Protein AF-A0A150GGG0-F1 (afdb_monomer_lite)

Organism: Gonium pectorale (NCBI:txid33097)

Secondary structure (DSSP, 8-state):
-GGGT--TT-S---THHHHHHHHTTT-HHHHHHHIIIIITHHHHHHHHHHHHHHHHTT-HHHHHHHHHHHHHHHHHHHHHHHHHHHHHHHHT--HHHHHHHHHHHH-GGGG-S---HHHHHHTT--HHHH-GGGS-HHHHHHHSTT-----PPPPTTHHHHGGG-S---SPPPP--SS---PPPHHHHHHHHHHHHHHHHHHHHHHHHHHTTS--

pLDDT: mean 74.18, std 24.25, range [29.53, 98.06]

Structure (mmCIF, N/CA/C/O backbone):
data_AF-A0A150GGG0-F1
#
_entry.id   AF-A0A150GGG0-F1
#
loop_
_atom_site.group_PDB
_atom_site.id
_atom_site.type_symbol
_atom_site.label_atom_id
_atom_site.label_alt_id
_atom_site.label_comp_id
_atom_site.label_asym_id
_atom_site.label_entity_id
_atom_site.label_seq_id
_atom_site.pdbx_PDB_ins_code
_atom_site.Cartn_x
_atom_site.Cartn_y
_atom_site.Cartn_z
_atom_site.occupancy
_atom_site.B_iso_or_equiv
_atom_site.auth_seq_id
_atom_site.auth_comp_id
_atom_site.auth_asym_id
_atom_site.auth_atom_id
_atom_site.pdbx_PDB_model_num
ATOM 1 N N . MET A 1 1 ? 20.018 -7.711 -15.365 1.00 64.88 1 MET A N 1
ATOM 2 C CA . MET A 1 1 ? 21.154 -7.126 -14.623 1.00 64.88 1 MET A CA 1
ATOM 3 C C . MET A 1 1 ? 22.484 -7.585 -15.207 1.00 64.88 1 MET A C 1
ATOM 5 O O . MET A 1 1 ? 23.242 -6.717 -15.604 1.00 64.88 1 MET A O 1
ATOM 9 N N . SER A 1 2 ? 22.716 -8.892 -15.406 1.00 68.38 2 SER A N 1
ATOM 10 C CA . SER A 1 2 ? 23.958 -9.394 -16.038 1.00 68.38 2 SER A CA 1
ATOM 11 C C . SER A 1 2 ? 24.267 -8.765 -17.413 1.00 68.38 2 SER A C 1
ATOM 13 O O . SER A 1 2 ? 25.406 -8.405 -17.683 1.00 68.38 2 SER A O 1
ATOM 15 N N . GLU A 1 3 ? 23.246 -8.505 -18.239 1.00 75.00 3 GLU A N 1
ATOM 16 C CA . GLU A 1 3 ? 23.382 -7.794 -19.530 1.00 75.00 3 GLU A CA 1
ATOM 17 C C . GLU A 1 3 ? 23.870 -6.335 -19.400 1.00 75.00 3 GLU A C 1
ATOM 19 O O . GLU A 1 3 ? 24.373 -5.767 -20.363 1.00 75.00 3 GLU A O 1
ATOM 24 N N . LEU A 1 4 ? 23.738 -5.738 -18.212 1.00 76.06 4 LEU A N 1
ATOM 25 C CA . LEU A 1 4 ? 24.208 -4.393 -17.866 1.00 76.06 4 LEU A CA 1
ATOM 26 C C . LEU A 1 4 ? 25.533 -4.425 -17.080 1.00 76.06 4 LEU A C 1
ATOM 28 O O . LEU A 1 4 ? 25.978 -3.386 -16.601 1.00 76.06 4 LEU A O 1
ATOM 32 N N . GLY A 1 5 ? 26.154 -5.601 -16.921 1.00 84.19 5 GLY A N 1
ATOM 33 C CA . GLY A 1 5 ? 27.391 -5.770 -16.154 1.00 84.19 5 GLY A CA 1
ATOM 34 C C . GLY A 1 5 ? 27.227 -5.621 -14.638 1.00 84.19 5 GLY A C 1
ATOM 35 O O . GLY A 1 5 ? 28.214 -5.346 -13.965 1.00 84.19 5 GLY A O 1
ATOM 36 N N . ALA A 1 6 ? 26.004 -5.778 -14.117 1.00 79.06 6 ALA A N 1
ATOM 37 C CA . ALA A 1 6 ? 25.700 -5.719 -12.687 1.00 79.06 6 ALA A CA 1
ATOM 38 C C . ALA A 1 6 ? 25.093 -7.041 -12.192 1.00 79.06 6 ALA A C 1
ATOM 40 O O . ALA A 1 6 ? 24.257 -7.650 -12.875 1.00 79.06 6 ALA A O 1
ATOM 41 N N . ASP A 1 7 ? 25.466 -7.446 -10.984 1.00 81.06 7 ASP A N 1
ATOM 42 C CA . ASP A 1 7 ? 24.948 -8.617 -10.291 1.00 81.06 7 ASP A CA 1
ATOM 43 C C . ASP A 1 7 ? 23.794 -8.259 -9.342 1.00 81.06 7 ASP A C 1
ATOM 45 O O . ASP A 1 7 ? 23.511 -7.102 -9.011 1.00 81.06 7 ASP A O 1
ATOM 49 N N . TYR A 1 8 ? 23.045 -9.284 -8.934 1.00 74.75 8 TYR A N 1
ATOM 50 C CA . TYR A 1 8 ? 21.968 -9.112 -7.967 1.00 74.75 8 TYR A CA 1
ATOM 51 C C . TYR A 1 8 ? 22.545 -8.698 -6.605 1.00 74.75 8 TYR A C 1
ATOM 53 O O . TYR A 1 8 ? 23.282 -9.464 -5.988 1.00 74.75 8 TYR A O 1
ATOM 61 N N . GLY A 1 9 ? 22.159 -7.513 -6.122 1.00 75.38 9 GLY A N 1
ATOM 62 C CA . GLY A 1 9 ? 22.630 -6.943 -4.853 1.00 75.38 9 GLY A CA 1
ATOM 63 C C . GLY A 1 9 ? 23.661 -5.819 -4.994 1.00 75.38 9 GLY A C 1
ATOM 64 O O . GLY A 1 9 ? 24.005 -5.211 -3.986 1.00 75.38 9 GLY A O 1
ATOM 65 N N . ASP A 1 10 ? 24.100 -5.499 -6.216 1.00 80.69 10 ASP A N 1
ATOM 66 C CA . ASP A 1 10 ? 25.088 -4.434 -6.465 1.00 80.69 10 ASP A CA 1
ATOM 67 C C . ASP A 1 10 ? 24.547 -3.017 -6.232 1.00 80.69 10 ASP A C 1
ATOM 69 O O . ASP A 1 10 ? 25.310 -2.066 -6.066 1.00 80.69 10 ASP A O 1
ATOM 73 N N . MET A 1 11 ? 23.225 -2.862 -6.238 1.00 74.81 11 MET A N 1
ATOM 74 C CA . MET A 1 11 ? 22.559 -1.592 -5.981 1.00 74.81 11 MET A CA 1
ATOM 75 C C . MET A 1 11 ? 21.952 -1.573 -4.583 1.00 74.81 11 MET A C 1
ATOM 77 O O . MET A 1 11 ? 21.342 -2.556 -4.158 1.00 74.81 11 MET A O 1
ATOM 81 N N . ASP A 1 12 ? 22.030 -0.414 -3.926 1.00 70.31 12 ASP A N 1
ATOM 82 C CA . ASP A 1 12 ? 21.307 -0.149 -2.684 1.00 70.31 12 ASP A CA 1
ATOM 83 C C . ASP A 1 12 ? 19.796 -0.315 -2.926 1.00 70.31 12 ASP A C 1
ATOM 85 O O . ASP A 1 12 ? 19.135 0.513 -3.564 1.00 70.31 12 ASP A O 1
ATOM 89 N N . ALA A 1 13 ? 19.241 -1.426 -2.442 1.00 65.19 13 ALA A N 1
ATOM 90 C CA . ALA A 1 13 ? 17.809 -1.667 -2.462 1.00 65.19 13 ALA A CA 1
ATOM 91 C C . ALA A 1 13 ? 17.154 -0.912 -1.304 1.00 65.19 13 ALA A C 1
ATOM 93 O O . ALA A 1 13 ? 17.651 -0.891 -0.180 1.00 65.19 13 ALA A O 1
ATOM 94 N N . HIS A 1 14 ? 16.011 -0.290 -1.575 1.00 68.44 14 HIS A N 1
ATOM 95 C CA . HIS A 1 14 ? 15.251 0.371 -0.526 1.00 68.44 14 HIS A CA 1
ATOM 96 C C . HIS A 1 14 ? 14.509 -0.685 0.302 1.00 68.44 14 HIS A C 1
ATOM 98 O O . HIS A 1 14 ? 13.621 -1.363 -0.212 1.00 68.44 14 HIS A O 1
ATOM 104 N N . ASP A 1 15 ? 14.805 -0.766 1.600 1.00 79.12 15 ASP A N 1
ATOM 105 C CA . ASP A 1 15 ? 14.185 -1.699 2.558 1.00 79.12 15 ASP A CA 1
ATOM 106 C C . ASP A 1 15 ? 12.722 -1.363 2.902 1.00 79.12 15 ASP A C 1
ATOM 108 O O . ASP A 1 15 ? 12.182 -1.830 3.901 1.00 79.12 15 ASP A O 1
ATOM 112 N N . LEU A 1 16 ? 12.039 -0.557 2.086 1.00 82.06 16 LEU A N 1
ATOM 113 C CA . LEU A 1 16 ? 10.705 -0.036 2.390 1.00 82.06 16 LEU A CA 1
ATOM 114 C C . LEU A 1 16 ? 9.682 -1.154 2.626 1.00 82.06 16 LEU A C 1
ATOM 116 O O . LEU A 1 16 ? 8.911 -1.072 3.583 1.00 82.06 16 LEU A O 1
ATOM 120 N N . LEU A 1 17 ? 9.700 -2.214 1.810 1.00 85.94 17 LEU A N 1
ATOM 121 C CA . LEU A 1 17 ? 8.809 -3.367 1.985 1.00 85.94 17 LEU A CA 1
ATOM 122 C C . LEU A 1 17 ? 9.066 -4.066 3.332 1.00 85.94 17 LEU A C 1
ATOM 124 O O . LEU A 1 17 ? 8.137 -4.341 4.094 1.00 85.94 17 LEU A O 1
ATOM 128 N N . TRP A 1 18 ? 10.340 -4.308 3.652 1.00 88.94 18 TRP A N 1
ATOM 129 C CA . TRP A 1 18 ? 10.753 -4.960 4.895 1.00 88.94 18 TRP A CA 1
ATOM 130 C C . TRP A 1 18 ? 10.443 -4.110 6.120 1.00 88.94 18 TRP A C 1
ATOM 132 O O . TRP A 1 18 ? 9.944 -4.636 7.114 1.00 88.94 18 TRP A O 1
ATOM 142 N N . GLN A 1 19 ? 10.664 -2.802 6.024 1.00 89.62 19 GLN A N 1
ATOM 143 C CA . GLN A 1 19 ? 10.333 -1.839 7.061 1.00 89.62 19 GLN A CA 1
ATOM 144 C C . GLN A 1 19 ? 8.823 -1.827 7.321 1.00 89.62 19 GLN A C 1
ATOM 146 O O . GLN A 1 19 ? 8.397 -2.003 8.458 1.00 89.62 19 GLN A O 1
ATOM 151 N N . GLY A 1 20 ? 8.006 -1.765 6.263 1.00 91.81 20 GLY A N 1
ATOM 152 C CA . GLY A 1 20 ? 6.548 -1.860 6.374 1.00 91.81 20 GLY A CA 1
ATOM 153 C C . GLY A 1 20 ? 6.087 -3.166 7.022 1.00 91.81 20 GLY A C 1
ATOM 154 O O . GLY A 1 20 ? 5.197 -3.161 7.874 1.00 91.81 20 GLY A O 1
ATOM 155 N N . CYS A 1 21 ? 6.729 -4.288 6.689 1.00 93.06 21 CYS A N 1
ATOM 156 C CA . CYS A 1 21 ? 6.468 -5.571 7.337 1.00 93.06 21 CYS A CA 1
ATOM 157 C C . CYS A 1 21 ? 6.848 -5.562 8.825 1.00 93.06 21 CYS A C 1
ATOM 159 O O . CYS A 1 21 ? 6.076 -6.059 9.647 1.00 93.06 21 CYS A O 1
ATOM 161 N N . ALA A 1 22 ? 8.013 -5.021 9.177 1.00 92.75 22 ALA A N 1
ATOM 162 C CA . ALA A 1 22 ? 8.493 -4.961 10.553 1.00 92.75 22 ALA A CA 1
ATOM 163 C C . ALA A 1 22 ? 7.606 -4.061 11.427 1.00 92.75 22 ALA A C 1
ATOM 165 O O . ALA A 1 22 ? 7.171 -4.490 12.497 1.00 92.75 22 ALA A O 1
ATOM 166 N N . ASP A 1 23 ? 7.268 -2.866 10.941 1.00 90.88 23 ASP A N 1
ATOM 167 C CA . ASP A 1 23 ? 6.481 -1.871 11.679 1.00 90.88 23 ASP A CA 1
ATOM 168 C C . ASP A 1 23 ? 5.047 -2.342 11.944 1.00 90.88 23 ASP A C 1
ATOM 170 O O . ASP A 1 23 ? 4.464 -2.047 12.985 1.00 90.88 23 ASP A O 1
ATOM 174 N N . SER A 1 24 ? 4.493 -3.144 11.034 1.00 93.62 24 SER A N 1
ATOM 175 C CA . SER A 1 24 ? 3.139 -3.694 11.140 1.00 93.62 24 SER A CA 1
ATOM 176 C C . SER A 1 24 ? 3.074 -5.114 11.720 1.00 93.62 24 SER A C 1
ATOM 178 O O . SER A 1 24 ? 2.012 -5.731 11.730 1.00 93.62 24 SER A O 1
ATOM 180 N N . ALA A 1 25 ? 4.190 -5.680 12.194 1.00 92.38 25 ALA A N 1
ATOM 181 C CA . ALA A 1 25 ? 4.282 -7.104 12.537 1.00 92.38 25 ALA A CA 1
ATOM 182 C C . ALA A 1 25 ? 3.350 -7.570 13.672 1.00 92.38 25 ALA A C 1
ATOM 184 O O . ALA A 1 25 ? 3.133 -8.773 13.819 1.00 92.38 25 ALA A O 1
ATOM 185 N N . LEU A 1 26 ? 2.835 -6.645 14.484 1.00 90.00 26 LEU A N 1
ATOM 186 C CA . LEU A 1 26 ? 2.048 -6.953 15.680 1.00 90.00 26 LEU A CA 1
ATOM 187 C C . LEU A 1 26 ? 0.536 -6.792 15.492 1.00 90.00 26 LEU A C 1
ATOM 189 O O . LEU A 1 26 ? -0.211 -7.143 16.401 1.00 90.00 26 LEU A O 1
ATOM 193 N N . ASP A 1 27 ? 0.081 -6.290 14.342 1.00 89.56 27 ASP A N 1
ATOM 194 C CA . ASP A 1 27 ? -1.338 -6.063 14.082 1.00 89.56 27 ASP A CA 1
ATOM 195 C C . ASP A 1 27 ? -1.679 -6.385 12.622 1.00 89.56 27 ASP A C 1
ATOM 197 O O . ASP A 1 27 ? -1.088 -5.853 11.680 1.00 89.56 27 ASP A O 1
ATOM 201 N N . VAL A 1 28 ? -2.647 -7.280 12.418 1.00 93.19 28 VAL A N 1
ATOM 202 C CA . VAL A 1 28 ? -3.009 -7.743 11.074 1.00 93.19 28 VAL A CA 1
ATOM 203 C C . VAL A 1 28 ? -3.711 -6.653 10.254 1.00 93.19 28 VAL A C 1
ATOM 205 O O . VAL A 1 28 ? -3.526 -6.593 9.040 1.00 93.19 28 VAL A O 1
ATOM 208 N N . SER A 1 29 ? -4.471 -5.761 10.900 1.00 91.62 29 SER A N 1
ATOM 209 C CA . SER A 1 29 ? -5.109 -4.622 10.234 1.00 91.62 29 SER A CA 1
ATOM 210 C C . SER A 1 29 ? -4.063 -3.597 9.800 1.00 91.62 29 SER A C 1
ATOM 212 O O . SER A 1 29 ? -4.116 -3.116 8.667 1.00 91.62 29 SER A O 1
ATOM 214 N N . ALA A 1 30 ? -3.045 -3.360 10.633 1.00 94.00 30 ALA A N 1
ATOM 215 C CA . ALA A 1 30 ? -1.894 -2.546 10.261 1.00 94.00 30 ALA A CA 1
ATOM 216 C C . ALA A 1 30 ? -1.112 -3.167 9.095 1.00 94.00 30 ALA A C 1
ATOM 218 O O . ALA A 1 30 ? -0.735 -2.461 8.159 1.00 94.00 30 ALA A O 1
ATOM 219 N N . ARG A 1 31 ? -0.899 -4.493 9.114 1.00 97.50 31 ARG A N 1
ATOM 220 C CA . ARG A 1 31 ? -0.186 -5.201 8.040 1.00 97.50 31 ARG A CA 1
ATOM 221 C C . ARG A 1 31 ? -0.891 -5.036 6.707 1.00 97.50 31 ARG A C 1
ATOM 223 O O . ARG A 1 31 ? -0.226 -4.694 5.735 1.00 97.50 31 ARG A O 1
ATOM 230 N N . LEU A 1 32 ? -2.205 -5.255 6.677 1.00 97.81 32 LEU A N 1
ATOM 231 C CA . LEU A 1 32 ? -3.029 -5.088 5.480 1.00 97.81 32 LEU A CA 1
ATOM 232 C C . LEU A 1 32 ? -2.990 -3.640 4.967 1.00 97.81 32 LEU A C 1
ATOM 234 O O . LEU A 1 32 ? -2.769 -3.420 3.779 1.00 97.81 32 LEU A O 1
ATOM 238 N N . ALA A 1 33 ? -3.134 -2.657 5.860 1.00 97.94 33 ALA A N 1
ATOM 239 C CA . ALA A 1 33 ? -3.134 -1.246 5.484 1.00 97.94 33 ALA A CA 1
ATOM 240 C C . ALA A 1 33 ? -1.792 -0.785 4.889 1.00 97.94 33 ALA A C 1
ATOM 242 O O . ALA A 1 33 ? -1.774 -0.078 3.880 1.00 97.94 33 ALA A O 1
ATOM 243 N N . VAL A 1 34 ? -0.668 -1.178 5.495 1.00 97.44 34 VAL A N 1
ATOM 244 C CA . VAL A 1 34 ? 0.664 -0.700 5.092 1.00 97.44 34 VAL A CA 1
ATOM 245 C C . VAL A 1 34 ? 1.171 -1.416 3.846 1.00 97.44 34 VAL A C 1
ATOM 247 O O . VAL A 1 34 ? 1.593 -0.751 2.903 1.00 97.44 34 VAL A O 1
ATOM 250 N N . VAL A 1 35 ? 1.148 -2.750 3.825 1.00 96.62 35 VAL A N 1
ATOM 251 C CA . VAL A 1 35 ? 1.847 -3.514 2.783 1.00 96.62 35 VAL A CA 1
ATOM 252 C C . VAL A 1 35 ? 0.952 -3.676 1.550 1.00 96.62 35 VAL A C 1
ATOM 254 O O . VAL A 1 35 ? 1.148 -2.909 0.601 1.00 96.62 35 VAL A O 1
ATOM 257 N N . PRO A 1 36 ? -0.079 -4.546 1.549 1.00 96.81 36 PRO A N 1
ATOM 258 C CA . PRO A 1 36 ? -0.800 -4.811 0.321 1.00 96.81 36 PRO A CA 1
ATOM 259 C C . PRO A 1 36 ? -1.682 -3.658 -0.150 1.00 96.81 36 PRO A C 1
ATOM 261 O O . PRO A 1 36 ? -1.909 -3.480 -1.335 1.00 96.81 36 PRO A O 1
ATOM 264 N N . MET A 1 37 ? -2.173 -2.808 0.752 1.00 98.06 37 MET A N 1
ATOM 265 C CA . MET A 1 37 ? -3.035 -1.701 0.329 1.00 98.06 37 MET A CA 1
ATOM 266 C C . MET A 1 37 ? -2.269 -0.439 -0.075 1.00 98.06 37 MET A C 1
ATOM 268 O O . MET A 1 37 ? -2.770 0.329 -0.894 1.00 98.06 37 MET A O 1
ATOM 272 N N . SER A 1 38 ? -1.086 -0.187 0.497 1.00 97.44 38 SER A N 1
ATOM 273 C CA . SER A 1 38 ? -0.405 1.108 0.340 1.00 97.44 38 SER A CA 1
ATOM 274 C C . SER A 1 38 ? 0.946 1.025 -0.356 1.00 97.44 38 SER A C 1
ATOM 276 O O . SER A 1 38 ? 1.219 1.865 -1.215 1.00 97.44 38 SER A O 1
ATOM 278 N N . GLN A 1 39 ? 1.790 0.048 -0.014 1.00 96.12 39 GLN A N 1
ATOM 279 C CA . GLN A 1 39 ? 3.077 -0.144 -0.687 1.00 96.12 39 GLN A CA 1
ATOM 280 C C . GLN A 1 39 ? 2.882 -0.698 -2.098 1.00 96.12 39 GLN A C 1
ATOM 282 O O . GLN A 1 39 ? 3.408 -0.120 -3.045 1.00 96.12 39 GLN A O 1
ATOM 287 N N . GLU A 1 40 ? 2.059 -1.729 -2.259 1.00 95.88 40 GLU A N 1
ATOM 288 C CA . GLU A 1 40 ? 1.751 -2.317 -3.574 1.00 95.88 40 GLU A CA 1
ATOM 289 C C . GLU A 1 40 ? 0.970 -1.338 -4.469 1.00 95.88 40 GLU A C 1
ATOM 291 O O . GLU A 1 40 ? 1.255 -1.192 -5.659 1.00 95.88 40 GLU A O 1
ATOM 296 N N . ALA A 1 41 ? 0.098 -0.505 -3.884 1.00 97.06 41 ALA A N 1
ATOM 297 C CA . ALA A 1 41 ? -0.587 0.562 -4.620 1.00 97.06 41 ALA A CA 1
ATOM 298 C C . ALA A 1 41 ? 0.369 1.607 -5.233 1.00 97.06 41 ALA A C 1
ATOM 300 O O . ALA A 1 41 ? -0.028 2.345 -6.139 1.00 97.06 41 ALA A O 1
ATOM 301 N N . ARG A 1 42 ? 1.642 1.669 -4.808 1.00 95.44 42 ARG A N 1
ATOM 302 C CA . ARG A 1 42 ? 2.656 2.497 -5.484 1.00 95.44 42 ARG A CA 1
ATOM 303 C C . ARG A 1 42 ? 2.985 1.990 -6.884 1.00 95.44 42 ARG A C 1
ATOM 305 O O . ARG A 1 42 ? 3.292 2.810 -7.752 1.00 95.44 42 ARG A O 1
ATOM 312 N N . GLY A 1 43 ? 2.874 0.687 -7.133 1.00 93.88 43 GLY A N 1
ATOM 313 C CA . GLY A 1 43 ? 2.992 0.129 -8.478 1.00 93.88 43 GLY A CA 1
ATOM 314 C C . GLY A 1 43 ? 1.878 0.628 -9.400 1.00 93.88 43 GLY A C 1
ATOM 315 O O . GLY A 1 43 ? 2.164 1.044 -10.523 1.00 93.88 43 GLY A O 1
ATOM 316 N N . LEU A 1 44 ? 0.644 0.750 -8.891 1.00 94.75 44 LEU A N 1
ATOM 317 C CA . LEU A 1 44 ? -0.481 1.361 -9.619 1.00 94.75 44 LEU A CA 1
ATOM 318 C C . LEU A 1 44 ? -0.237 2.847 -9.930 1.00 94.75 44 LEU A C 1
ATOM 320 O O . LEU A 1 44 ? -0.604 3.356 -10.996 1.00 94.75 44 LEU A O 1
ATOM 324 N N . ASP A 1 45 ? 0.394 3.558 -8.991 1.00 96.19 45 ASP A N 1
ATOM 325 C CA . ASP A 1 45 ? 0.684 4.982 -9.136 1.00 96.19 45 ASP A CA 1
ATOM 326 C C . ASP A 1 45 ? 1.805 5.253 -10.146 1.00 96.19 45 ASP A C 1
ATOM 328 O O . ASP A 1 45 ? 1.744 6.251 -10.867 1.00 96.19 45 ASP A O 1
ATOM 332 N N . ALA A 1 46 ? 2.857 4.430 -10.170 1.00 94.81 46 ALA A N 1
ATOM 333 C CA . ALA A 1 46 ? 4.111 4.732 -10.864 1.00 94.81 46 ALA A CA 1
ATOM 334 C C . ALA A 1 46 ? 4.427 3.820 -12.057 1.00 94.81 46 ALA A C 1
ATOM 336 O O . ALA A 1 46 ? 5.115 4.277 -12.976 1.00 94.81 46 ALA A O 1
ATOM 337 N N . GLY A 1 47 ? 3.918 2.586 -12.080 1.00 94.25 47 GLY A N 1
ATOM 338 C CA . GLY A 1 47 ? 4.279 1.554 -13.055 1.00 94.25 47 GLY A CA 1
ATOM 339 C C . GLY A 1 47 ? 4.090 2.017 -14.495 1.00 94.25 47 GLY A C 1
ATOM 340 O O . GLY A 1 47 ? 5.045 2.044 -15.268 1.00 94.25 47 GLY A O 1
ATOM 341 N N . GLY A 1 48 ? 2.903 2.531 -14.829 1.00 94.50 48 GLY A N 1
ATOM 342 C CA . GLY A 1 48 ? 2.626 3.051 -16.172 1.00 94.50 48 GLY A CA 1
ATOM 343 C C . GLY A 1 48 ? 3.563 4.189 -16.600 1.00 94.50 48 GLY A C 1
ATOM 344 O O . GLY A 1 48 ? 4.016 4.220 -17.742 1.00 94.50 48 GLY A O 1
ATOM 345 N N . ARG A 1 49 ? 3.933 5.101 -15.686 1.00 94.69 49 ARG A N 1
ATOM 346 C CA . ARG A 1 49 ? 4.900 6.172 -16.001 1.00 94.69 49 ARG A CA 1
ATOM 347 C C . ARG A 1 49 ? 6.297 5.614 -16.260 1.00 94.69 49 ARG A C 1
ATOM 349 O O . ARG A 1 49 ? 6.994 6.131 -17.130 1.00 94.69 49 ARG A O 1
ATOM 356 N N . LEU A 1 50 ? 6.710 4.594 -15.510 1.00 95.81 50 LEU A N 1
ATOM 357 C CA . LEU A 1 50 ? 8.000 3.942 -15.709 1.00 95.81 50 LEU A CA 1
ATOM 358 C C . LEU A 1 50 ? 8.048 3.208 -17.057 1.00 95.81 50 LEU A C 1
ATOM 360 O O . LEU A 1 50 ? 9.026 3.372 -17.782 1.00 95.81 50 LEU A O 1
ATOM 364 N N . VAL A 1 51 ? 6.971 2.511 -17.439 1.00 97.38 51 VAL A N 1
ATOM 365 C CA . VAL A 1 51 ? 6.835 1.881 -18.766 1.00 97.38 51 VAL A CA 1
ATOM 366 C C . VAL A 1 51 ? 7.058 2.902 -19.881 1.00 97.38 51 VAL A C 1
ATOM 368 O O . VAL A 1 51 ? 7.898 2.684 -20.749 1.00 97.38 51 VAL A O 1
ATOM 371 N N . GLN A 1 52 ? 6.367 4.047 -19.836 1.00 97.25 52 GLN A N 1
ATOM 372 C CA . GLN A 1 52 ? 6.499 5.079 -20.875 1.00 97.25 52 GLN A CA 1
ATOM 373 C C . GLN A 1 52 ? 7.929 5.622 -20.987 1.00 97.25 52 GLN A C 1
ATOM 375 O O . GLN A 1 52 ? 8.425 5.840 -22.091 1.00 97.25 52 GLN A O 1
ATOM 380 N N . ARG A 1 53 ? 8.622 5.804 -19.855 1.00 97.25 53 ARG A N 1
ATOM 381 C CA . ARG A 1 53 ? 10.025 6.245 -19.855 1.00 97.25 53 ARG A CA 1
ATOM 382 C C . ARG A 1 53 ? 10.955 5.207 -20.477 1.00 97.25 53 ARG A C 1
ATOM 384 O O . ARG A 1 53 ? 11.810 5.583 -21.270 1.00 97.25 53 ARG A O 1
ATOM 391 N N . LEU A 1 54 ? 10.786 3.929 -20.136 1.00 97.25 54 LEU A N 1
ATOM 392 C CA . LEU A 1 54 ? 11.616 2.842 -20.666 1.00 97.25 54 LEU A CA 1
ATOM 393 C C . LEU A 1 54 ? 11.427 2.676 -22.177 1.00 97.25 54 LEU A C 1
ATOM 395 O O . LEU A 1 54 ? 12.411 2.604 -22.909 1.00 97.25 54 LEU A O 1
ATOM 399 N N . VAL A 1 55 ? 10.180 2.728 -22.659 1.00 97.12 55 VAL A N 1
ATOM 400 C CA . VAL A 1 55 ? 9.882 2.721 -24.101 1.00 97.12 55 VAL A CA 1
ATOM 401 C C . VAL A 1 55 ? 10.522 3.920 -24.800 1.00 97.12 55 VAL A C 1
ATOM 403 O O . VAL A 1 55 ? 11.172 3.746 -25.827 1.00 97.12 55 VAL A O 1
ATOM 406 N N . GLY A 1 56 ? 10.396 5.125 -24.232 1.00 96.62 56 GLY A N 1
ATOM 407 C CA . GLY A 1 56 ? 11.022 6.333 -24.779 1.00 96.62 56 GLY A CA 1
ATOM 408 C C . GLY A 1 56 ? 12.555 6.273 -24.827 1.00 96.62 56 GLY A C 1
ATOM 409 O O . GLY A 1 56 ? 13.160 6.914 -25.680 1.00 96.62 56 GLY A O 1
ATOM 410 N N . ALA A 1 57 ? 13.176 5.476 -23.953 1.00 96.38 57 ALA A N 1
ATOM 411 C CA . ALA A 1 57 ? 14.614 5.209 -23.940 1.00 96.38 57 ALA A CA 1
ATOM 412 C C . ALA A 1 57 ? 15.037 4.027 -24.841 1.00 96.38 57 ALA A C 1
ATOM 414 O O . ALA A 1 57 ? 16.221 3.708 -24.906 1.00 96.38 57 ALA A O 1
ATOM 415 N N . GLY A 1 58 ? 14.096 3.371 -25.529 1.00 96.25 58 GLY A N 1
ATOM 416 C CA . GLY A 1 58 ? 14.354 2.216 -26.396 1.00 96.25 58 GLY A CA 1
ATOM 417 C C . GLY A 1 58 ? 14.425 0.861 -25.679 1.00 96.25 58 GLY A C 1
ATOM 418 O O . GLY A 1 58 ? 14.560 -0.165 -26.345 1.00 96.25 58 GLY A O 1
ATOM 419 N N . ASP A 1 59 ? 14.274 0.814 -24.351 1.00 95.69 59 ASP A N 1
ATOM 420 C CA . ASP A 1 59 ? 14.292 -0.429 -23.569 1.00 95.69 59 ASP A CA 1
ATOM 421 C C . ASP A 1 59 ? 12.892 -1.055 -23.472 1.00 95.69 59 ASP A C 1
ATOM 423 O O . ASP A 1 59 ? 12.205 -1.041 -22.446 1.00 95.69 59 ASP A O 1
ATOM 427 N N . THR A 1 60 ? 12.448 -1.607 -24.598 1.00 95.62 60 THR A N 1
ATOM 428 C CA . THR A 1 60 ? 11.129 -2.245 -24.724 1.00 95.62 60 THR A CA 1
ATOM 429 C C . THR A 1 60 ? 11.009 -3.538 -23.917 1.00 95.62 60 THR A C 1
ATOM 431 O O . THR A 1 60 ? 9.918 -3.872 -23.453 1.00 95.62 60 THR A O 1
ATOM 434 N N . ARG A 1 61 ? 12.121 -4.251 -23.695 1.00 95.38 61 ARG A N 1
ATOM 435 C CA . ARG A 1 61 ? 12.133 -5.498 -22.923 1.00 95.38 61 ARG A CA 1
ATOM 436 C C . ARG A 1 61 ? 11.879 -5.228 -21.444 1.00 95.38 61 ARG A C 1
ATOM 438 O O . ARG A 1 61 ? 10.991 -5.856 -20.870 1.00 95.38 61 ARG A O 1
ATOM 445 N N . SER A 1 62 ? 12.596 -4.284 -20.835 1.00 94.50 62 SER A N 1
ATOM 446 C CA . SER A 1 62 ? 12.342 -3.915 -19.437 1.00 94.50 62 SER A CA 1
ATOM 447 C C . SER A 1 62 ? 10.965 -3.275 -19.274 1.00 94.50 62 SER A C 1
ATOM 449 O O . S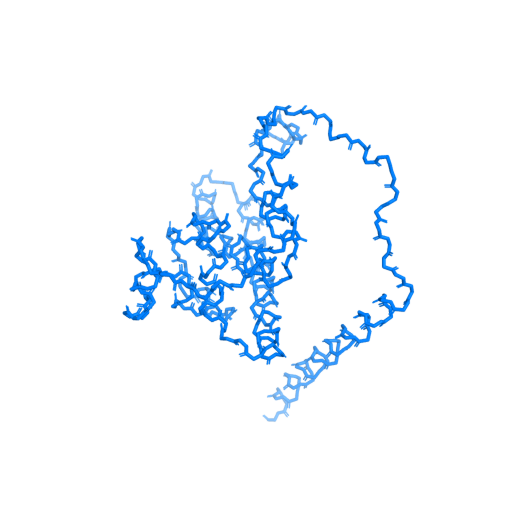ER A 1 62 ? 10.279 -3.544 -18.288 1.00 94.50 62 SER A O 1
ATOM 451 N N . ALA A 1 63 ? 10.515 -2.486 -20.257 1.00 96.88 63 ALA A N 1
ATOM 452 C CA . ALA A 1 63 ? 9.170 -1.914 -20.252 1.00 96.88 63 ALA A CA 1
ATOM 453 C C . ALA A 1 63 ? 8.074 -2.991 -20.166 1.00 96.88 63 ALA A C 1
ATOM 455 O O . ALA A 1 63 ? 7.131 -2.831 -19.393 1.00 96.88 63 ALA A O 1
ATOM 456 N N . ALA A 1 64 ? 8.210 -4.096 -20.908 1.00 96.31 64 ALA A N 1
ATOM 457 C CA . ALA A 1 64 ? 7.262 -5.209 -20.861 1.00 96.31 64 ALA A CA 1
ATOM 458 C C . ALA A 1 64 ? 7.225 -5.891 -19.481 1.00 96.31 64 ALA A C 1
ATOM 460 O O . ALA A 1 64 ? 6.147 -6.198 -18.978 1.00 96.31 64 ALA A O 1
ATOM 461 N N . VAL A 1 65 ? 8.385 -6.071 -18.840 1.00 96.12 65 VAL A N 1
ATOM 462 C CA . VAL A 1 65 ? 8.470 -6.639 -17.482 1.00 96.12 65 VAL A CA 1
ATOM 463 C C . VAL A 1 65 ? 7.799 -5.722 -16.459 1.00 96.12 65 VAL A C 1
ATOM 465 O O . VAL A 1 65 ? 6.985 -6.181 -15.664 1.00 96.12 65 VAL A O 1
ATOM 468 N N . VAL A 1 66 ? 8.086 -4.418 -16.499 1.00 95.44 66 VAL A N 1
ATOM 469 C CA . VAL A 1 66 ? 7.459 -3.442 -15.589 1.00 95.44 66 VAL A CA 1
ATOM 470 C C . VAL A 1 66 ? 5.947 -3.376 -15.799 1.00 95.44 66 VAL A C 1
ATOM 472 O O . VAL A 1 66 ? 5.209 -3.234 -14.828 1.00 95.44 66 VAL A O 1
ATOM 475 N N . ALA A 1 67 ? 5.476 -3.484 -17.044 1.00 94.19 67 ALA A N 1
ATOM 476 C CA . ALA A 1 67 ? 4.048 -3.498 -17.344 1.00 94.19 67 ALA A CA 1
ATOM 477 C C . ALA A 1 67 ? 3.343 -4.710 -16.719 1.00 94.19 67 ALA A C 1
ATOM 479 O O . ALA A 1 67 ? 2.272 -4.542 -16.143 1.00 94.19 67 ALA A O 1
ATOM 480 N N . LEU A 1 68 ? 3.958 -5.896 -16.788 1.00 94.94 68 LEU A N 1
ATOM 481 C CA . LEU A 1 68 ? 3.430 -7.100 -16.147 1.00 94.94 68 LEU A CA 1
ATOM 482 C C . LEU A 1 68 ? 3.357 -6.934 -14.624 1.00 94.94 68 LEU A C 1
ATOM 484 O O . LEU A 1 68 ? 2.290 -7.119 -14.052 1.00 94.94 68 LEU A O 1
ATOM 488 N N . ILE A 1 69 ? 4.454 -6.501 -13.991 1.00 92.12 69 ILE A N 1
ATOM 489 C CA . ILE A 1 69 ? 4.501 -6.274 -12.537 1.00 92.12 69 ILE A CA 1
ATOM 490 C C . ILE A 1 69 ? 3.409 -5.284 -12.115 1.00 92.12 69 ILE A C 1
ATOM 492 O O . ILE A 1 69 ? 2.655 -5.547 -11.188 1.00 92.12 69 ILE A O 1
ATOM 496 N N . ALA A 1 70 ? 3.278 -4.157 -12.822 1.00 90.56 70 ALA A N 1
ATOM 497 C CA . ALA A 1 70 ? 2.283 -3.140 -12.492 1.00 90.56 70 ALA A CA 1
ATOM 498 C C . ALA A 1 70 ? 0.832 -3.643 -12.614 1.00 90.56 70 ALA A C 1
ATOM 500 O O . ALA A 1 70 ? -0.036 -3.156 -11.890 1.00 90.56 70 ALA A O 1
ATOM 501 N N . GLU A 1 71 ? 0.563 -4.586 -13.521 1.00 89.50 71 GLU A N 1
ATOM 502 C CA . GLU A 1 71 ? -0.751 -5.224 -13.649 1.00 89.50 71 GLU A CA 1
ATOM 503 C C . GLU A 1 71 ? -1.026 -6.180 -12.478 1.00 89.50 71 GLU A C 1
ATOM 505 O O . GLU A 1 71 ? -2.129 -6.167 -11.930 1.00 89.50 71 GLU A O 1
ATOM 510 N N . GLU A 1 72 ? -0.025 -6.955 -12.046 1.00 92.12 72 GLU A N 1
ATOM 511 C CA . GLU A 1 72 ? -0.138 -7.891 -10.916 1.00 92.12 72 GLU A CA 1
ATOM 512 C C . GLU A 1 72 ? -0.492 -7.177 -9.599 1.00 92.12 72 GLU A C 1
ATOM 514 O O . GLU A 1 72 ? -1.304 -7.687 -8.819 1.00 92.12 72 GLU A O 1
ATOM 519 N N . GLU A 1 73 ? -0.003 -5.947 -9.390 1.00 93.31 73 GLU A N 1
ATOM 520 C CA . GLU A 1 73 ? -0.305 -5.167 -8.178 1.00 93.31 73 GLU A CA 1
ATOM 521 C C . GLU A 1 73 ? -1.803 -4.888 -7.984 1.00 93.31 73 GLU A C 1
ATOM 523 O O . GLU A 1 73 ? -2.257 -4.693 -6.855 1.00 93.31 73 GLU A O 1
ATOM 528 N N . ARG A 1 74 ? -2.618 -4.891 -9.052 1.00 90.12 74 ARG A N 1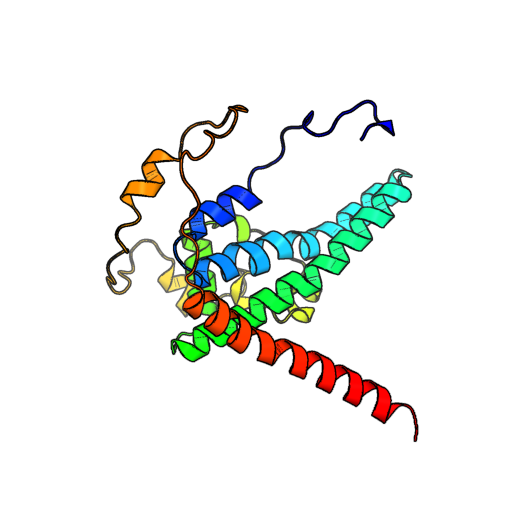
ATOM 529 C CA . ARG A 1 74 ? -4.069 -4.680 -8.908 1.00 90.12 74 ARG A CA 1
ATOM 530 C C . ARG A 1 74 ? -4.707 -5.765 -8.052 1.00 90.12 74 ARG A C 1
ATOM 532 O O . ARG A 1 74 ? -5.535 -5.463 -7.191 1.00 90.12 74 ARG A O 1
ATOM 539 N N . ALA A 1 75 ? -4.338 -7.020 -8.302 1.00 89.31 75 ALA A N 1
ATOM 540 C CA . ALA A 1 75 ? -4.890 -8.158 -7.584 1.00 89.31 75 ALA A CA 1
ATOM 541 C C . ALA A 1 75 ? -4.473 -8.118 -6.112 1.00 89.31 75 ALA A C 1
ATOM 543 O O . ALA A 1 75 ? -5.315 -8.307 -5.232 1.00 89.31 75 ALA A O 1
ATOM 544 N N . HIS A 1 76 ? -3.207 -7.802 -5.837 1.00 94.44 76 HIS A N 1
ATOM 545 C CA . HIS A 1 76 ? -2.713 -7.753 -4.469 1.00 94.44 76 HIS A CA 1
ATOM 546 C C . HIS A 1 76 ? -3.395 -6.649 -3.640 1.00 94.44 76 HIS A C 1
ATOM 548 O O . HIS A 1 76 ? -3.926 -6.923 -2.555 1.00 94.44 76 HIS A O 1
ATOM 554 N N . VAL A 1 77 ? -3.532 -5.440 -4.205 1.00 96.69 77 VAL A N 1
ATOM 555 C CA . VAL A 1 77 ? -4.239 -4.331 -3.545 1.00 96.69 77 VAL A CA 1
ATOM 556 C C . VAL A 1 77 ? -5.711 -4.673 -3.317 1.00 96.69 77 VAL A C 1
ATOM 558 O O . VAL A 1 77 ? -6.222 -4.478 -2.212 1.00 96.69 77 VAL A O 1
ATOM 561 N N . ALA A 1 78 ? -6.401 -5.230 -4.319 1.00 92.62 78 ALA A N 1
ATOM 562 C CA . ALA A 1 78 ? -7.813 -5.597 -4.199 1.00 92.62 78 ALA A CA 1
ATOM 563 C C . ALA A 1 78 ? -8.053 -6.655 -3.105 1.00 92.62 78 ALA A C 1
ATOM 565 O O . ALA A 1 78 ? -9.015 -6.555 -2.330 1.00 92.62 78 ALA A O 1
ATOM 566 N N . VAL A 1 79 ? -7.165 -7.648 -3.001 1.00 94.25 79 VAL A N 1
ATOM 567 C CA . VAL A 1 79 ? -7.194 -8.651 -1.927 1.00 94.25 79 VAL A CA 1
ATOM 568 C C . VAL A 1 79 ? -6.976 -7.980 -0.570 1.00 94.25 79 VAL A C 1
ATOM 570 O O . VAL A 1 79 ? -7.750 -8.230 0.359 1.00 94.25 79 VAL A O 1
ATOM 573 N N . GLY A 1 80 ? -5.992 -7.082 -0.461 1.00 96.75 80 GLY A N 1
ATOM 574 C CA . GLY A 1 80 ? -5.724 -6.310 0.753 1.00 96.75 80 GLY A CA 1
ATOM 575 C C . GLY A 1 80 ? -6.943 -5.516 1.230 1.00 96.75 80 GLY A C 1
ATOM 576 O O . GLY A 1 80 ? -7.368 -5.666 2.377 1.00 96.75 80 GLY A O 1
ATOM 577 N N . VAL A 1 81 ? -7.560 -4.739 0.333 1.00 95.94 81 VAL A N 1
ATOM 578 C CA . VAL A 1 81 ? -8.764 -3.938 0.620 1.00 95.94 81 VAL A CA 1
ATOM 579 C C . VAL A 1 81 ? -9.922 -4.825 1.078 1.00 95.94 81 VAL A C 1
ATOM 581 O O . VAL A 1 81 ? -10.580 -4.526 2.079 1.00 95.94 81 VAL A O 1
ATOM 584 N N . THR A 1 82 ? -10.155 -5.941 0.385 1.00 93.50 82 THR A N 1
ATOM 585 C CA . THR A 1 82 ? -11.248 -6.871 0.701 1.00 93.50 82 THR A CA 1
ATOM 586 C C . THR A 1 82 ? -11.094 -7.459 2.102 1.00 93.50 82 THR A C 1
ATOM 588 O O . THR A 1 82 ? -12.047 -7.470 2.887 1.00 93.50 82 THR A O 1
ATOM 591 N N . TRP A 1 83 ? -9.894 -7.928 2.445 1.00 96.81 83 TRP A N 1
ATOM 592 C CA . TRP A 1 83 ? -9.619 -8.487 3.768 1.00 96.81 83 TRP A CA 1
ATOM 593 C C . TRP A 1 83 ? -9.679 -7.442 4.870 1.00 96.81 83 TRP A C 1
ATOM 595 O O . TRP A 1 83 ? -10.231 -7.716 5.935 1.00 96.81 83 TRP A O 1
ATOM 605 N N . PHE A 1 84 ? -9.173 -6.240 4.609 1.00 96.81 84 PHE A N 1
ATOM 606 C CA . PHE A 1 84 ? -9.225 -5.147 5.567 1.00 96.81 84 PHE A CA 1
ATOM 607 C C . PHE A 1 84 ? -10.671 -4.750 5.886 1.00 96.81 84 PHE A C 1
ATOM 609 O O . PHE A 1 84 ? -11.034 -4.631 7.056 1.00 96.81 84 PHE A O 1
ATOM 616 N N . ALA A 1 85 ? -11.532 -4.637 4.869 1.00 90.44 85 ALA A N 1
ATOM 617 C CA . ALA A 1 85 ? -12.952 -4.349 5.057 1.00 90.44 85 ALA A CA 1
ATOM 618 C C . ALA A 1 85 ? -13.673 -5.453 5.852 1.00 90.44 85 ALA A C 1
ATOM 620 O O . ALA A 1 85 ? -14.429 -5.154 6.779 1.00 90.44 85 ALA A O 1
ATOM 621 N N . ARG A 1 86 ? -13.405 -6.731 5.543 1.00 90.38 86 ARG A N 1
ATOM 622 C CA . ARG A 1 86 ? -13.968 -7.873 6.289 1.00 90.38 86 ARG A CA 1
ATOM 623 C C . ARG A 1 86 ? -13.518 -7.888 7.747 1.00 90.38 86 ARG A C 1
ATOM 625 O O . ARG A 1 86 ? -14.339 -8.102 8.634 1.00 90.38 86 ARG A O 1
ATOM 632 N N . LEU A 1 87 ? -12.237 -7.634 7.996 1.00 88.25 87 LEU A N 1
ATOM 633 C CA . LEU A 1 87 ? -11.680 -7.549 9.341 1.00 88.25 87 LEU A CA 1
ATOM 634 C C . LEU A 1 87 ? -12.328 -6.415 10.141 1.00 88.25 87 LEU A C 1
ATOM 636 O O . LEU A 1 87 ? -12.762 -6.634 11.267 1.00 88.25 87 LEU A O 1
ATOM 640 N N . CYS A 1 88 ? -12.452 -5.227 9.545 1.00 85.75 88 CYS A N 1
ATOM 641 C CA . CYS A 1 88 ? -13.129 -4.096 10.174 1.00 85.75 88 CYS A CA 1
ATOM 642 C C . CYS A 1 88 ? -14.585 -4.433 10.512 1.00 85.75 88 CYS A C 1
ATOM 644 O O . CYS A 1 88 ? -15.022 -4.188 11.632 1.00 85.75 88 CYS A O 1
ATOM 646 N N . SER A 1 89 ? -15.312 -5.063 9.583 1.00 87.50 89 SER A N 1
ATOM 647 C CA . SER A 1 89 ? -16.689 -5.505 9.815 1.00 87.50 89 SER A CA 1
ATOM 648 C C . SER A 1 89 ? -16.793 -6.500 10.973 1.00 87.50 89 SER A C 1
ATOM 650 O O . SER A 1 89 ? -17.655 -6.332 11.832 1.00 87.50 89 SER A O 1
ATOM 652 N N . ALA A 1 90 ? -15.893 -7.485 11.045 1.00 84.56 90 ALA A N 1
ATOM 653 C CA . ALA A 1 90 ? -15.862 -8.466 12.129 1.00 84.56 90 ALA A CA 1
ATOM 654 C C . ALA A 1 90 ? -15.542 -7.843 13.501 1.00 84.56 90 ALA A C 1
ATOM 656 O O . ALA A 1 90 ? -15.972 -8.364 14.527 1.00 84.56 90 ALA A O 1
ATOM 657 N N . LEU A 1 91 ? -14.803 -6.731 13.520 1.00 80.81 91 LEU A N 1
ATOM 658 C CA . LEU A 1 91 ? -14.425 -5.999 14.732 1.00 80.81 91 LEU A CA 1
ATOM 659 C C . LEU A 1 91 ? -15.368 -4.828 15.064 1.00 80.81 91 LEU A C 1
ATOM 661 O O . LEU A 1 91 ? -15.160 -4.153 16.068 1.00 80.81 91 LEU A O 1
ATOM 665 N N . GLY A 1 92 ? -16.385 -4.558 14.237 1.00 84.75 92 GLY A N 1
ATOM 666 C CA . GLY A 1 92 ? -17.270 -3.398 14.404 1.00 84.75 92 GLY A CA 1
ATOM 667 C C . GLY A 1 92 ? -16.577 -2.043 14.190 1.00 84.75 92 GLY A C 1
ATOM 668 O O . GLY A 1 92 ? -17.031 -1.028 14.715 1.00 84.75 92 GLY A O 1
ATOM 669 N N . LEU A 1 93 ? -15.474 -2.018 13.440 1.00 88.94 93 LEU A N 1
ATOM 670 C CA . LEU A 1 93 ? -14.668 -0.827 13.165 1.00 88.94 93 LEU A CA 1
ATOM 671 C C . LEU A 1 93 ? -14.995 -0.228 11.793 1.00 88.94 93 LEU A C 1
ATOM 673 O O . LEU A 1 93 ? -15.411 -0.923 10.867 1.00 88.94 93 LEU A O 1
ATOM 677 N N . GLN A 1 94 ? -14.755 1.077 11.646 1.00 92.62 94 GLN A N 1
ATOM 678 C CA . GLN A 1 94 ? -14.883 1.773 10.365 1.00 92.62 94 GLN A CA 1
ATOM 679 C C . GLN A 1 94 ? -13.556 1.716 9.586 1.00 92.62 94 GLN A C 1
ATOM 681 O O . GLN A 1 94 ? -12.543 2.196 10.105 1.00 92.62 94 GLN A O 1
ATOM 686 N N . PRO A 1 95 ? -13.534 1.191 8.343 1.00 92.50 95 PRO A N 1
ATOM 687 C CA . PRO A 1 95 ? -12.289 0.978 7.604 1.00 92.50 95 PRO A CA 1
ATOM 688 C C . PRO A 1 95 ? -11.497 2.257 7.304 1.00 92.50 95 PRO A C 1
ATOM 690 O O . PRO A 1 95 ? -10.310 2.321 7.603 1.00 92.50 95 PRO A O 1
ATOM 693 N N . GLY A 1 96 ? -12.137 3.294 6.753 1.00 95.62 96 GLY A N 1
ATOM 694 C CA . GLY A 1 96 ? -11.449 4.528 6.349 1.00 95.62 96 GLY A CA 1
ATOM 695 C C . GLY A 1 96 ? -10.689 5.210 7.496 1.00 95.62 96 GLY A C 1
ATOM 696 O O . GLY A 1 96 ? -9.489 5.451 7.361 1.00 95.62 96 GLY A O 1
ATOM 697 N N . PRO A 1 97 ? -11.336 5.481 8.649 1.00 95.25 97 PRO A N 1
ATOM 698 C CA . PRO A 1 97 ? -10.654 6.009 9.829 1.00 95.25 97 PRO A CA 1
ATOM 699 C C . PRO A 1 97 ? -9.494 5.134 10.321 1.00 95.25 97 PRO A C 1
ATOM 701 O O . PRO A 1 97 ? -8.414 5.664 10.576 1.00 95.25 97 PRO A O 1
ATOM 704 N N . LEU A 1 98 ? -9.688 3.812 10.406 1.00 94.75 98 LEU A N 1
ATOM 705 C CA . LEU A 1 98 ? -8.650 2.885 10.869 1.00 94.75 98 LEU A CA 1
ATOM 706 C C . LEU A 1 98 ? -7.450 2.852 9.911 1.00 94.75 98 LEU A C 1
ATOM 708 O O . LEU A 1 98 ? -6.300 2.879 10.338 1.00 94.75 98 LEU A O 1
ATOM 712 N N . PHE A 1 99 ? -7.710 2.841 8.605 1.00 97.62 99 PHE A N 1
ATOM 713 C CA . PHE A 1 99 ? -6.673 2.869 7.581 1.00 97.62 99 PHE A CA 1
ATOM 714 C C . PHE A 1 99 ? -5.815 4.137 7.686 1.00 97.62 99 PHE A C 1
ATOM 716 O O . PHE A 1 99 ? -4.586 4.055 7.728 1.00 97.62 99 PHE A O 1
ATOM 723 N N . ARG A 1 100 ? -6.457 5.309 7.802 1.00 96.31 100 ARG A N 1
ATOM 724 C CA . ARG A 1 100 ? -5.759 6.590 8.000 1.00 96.31 100 ARG A CA 1
ATOM 725 C C . ARG A 1 100 ? -4.911 6.580 9.266 1.00 96.31 100 ARG A C 1
ATOM 727 O O . ARG A 1 100 ? -3.759 7.003 9.221 1.00 96.31 100 ARG A O 1
ATOM 734 N N . GLN A 1 101 ? -5.455 6.070 10.370 1.00 95.56 101 GLN A N 1
ATOM 735 C CA . GLN A 1 101 ? -4.733 5.940 11.635 1.00 95.56 101 GLN A CA 1
ATOM 736 C C . GLN A 1 101 ? -3.464 5.089 11.479 1.00 95.56 101 GLN A C 1
ATOM 738 O O . GLN A 1 101 ? -2.397 5.485 11.956 1.00 95.56 101 GLN A O 1
ATOM 743 N N . TRP A 1 102 ? -3.542 3.949 10.786 1.00 96.50 102 TRP A N 1
ATOM 744 C CA . TRP A 1 102 ? -2.367 3.110 10.555 1.00 96.50 102 TRP A CA 1
ATOM 745 C C . TRP A 1 102 ? -1.305 3.787 9.702 1.00 96.50 102 TRP A C 1
ATOM 747 O O . TRP A 1 102 ? -0.130 3.749 10.061 1.00 96.50 102 TRP A O 1
ATOM 757 N N . LEU A 1 103 ? -1.690 4.459 8.618 1.00 95.94 103 LEU A N 1
ATOM 758 C CA . LEU A 1 103 ? -0.708 5.150 7.785 1.00 95.94 103 LEU A CA 1
ATOM 759 C C . LEU A 1 103 ? -0.081 6.345 8.500 1.00 95.94 103 LEU A C 1
ATOM 761 O O . LEU A 1 103 ? 1.133 6.501 8.456 1.00 95.94 103 LEU A O 1
ATOM 765 N N . LEU A 1 104 ? -0.867 7.145 9.220 1.00 94.69 104 LEU A N 1
ATOM 766 C CA . LEU A 1 104 ? -0.341 8.265 10.002 1.00 94.69 104 LEU A CA 1
ATOM 767 C C . LEU A 1 104 ? 0.597 7.819 11.132 1.00 94.69 104 LEU A C 1
ATOM 769 O O . LEU A 1 104 ? 1.533 8.540 11.463 1.00 94.69 104 LEU A O 1
ATOM 773 N N . SER A 1 105 ? 0.356 6.654 11.734 1.00 92.44 105 SER A N 1
ATOM 774 C CA . SER A 1 105 ? 1.178 6.162 12.846 1.00 92.44 105 SER A CA 1
ATOM 775 C C . SER A 1 105 ? 2.433 5.417 12.391 1.00 92.44 105 SER A C 1
ATOM 777 O O . SER A 1 105 ? 3.478 5.559 13.023 1.00 92.44 105 SER A O 1
ATOM 779 N N . LEU A 1 106 ? 2.349 4.636 11.310 1.00 92.06 106 LEU A N 1
ATOM 780 C CA . LEU A 1 106 ? 3.433 3.748 10.885 1.00 92.06 106 LEU A CA 1
ATOM 781 C C . LEU A 1 106 ? 4.237 4.306 9.715 1.00 92.06 106 LEU A C 1
ATOM 783 O O . LEU A 1 106 ? 5.458 4.188 9.706 1.00 92.06 106 LEU A O 1
ATOM 787 N N . ASN A 1 107 ? 3.577 4.893 8.712 1.00 92.19 107 ASN A N 1
ATOM 788 C CA . ASN A 1 107 ? 4.264 5.372 7.515 1.00 92.19 107 ASN A CA 1
ATOM 789 C C . ASN A 1 107 ? 3.499 6.511 6.804 1.00 92.19 107 ASN A C 1
ATOM 791 O O . ASN A 1 107 ? 2.826 6.277 5.792 1.00 92.19 107 ASN A O 1
ATOM 795 N N . PRO A 1 108 ? 3.623 7.760 7.296 1.00 93.81 108 PRO A N 1
ATOM 796 C CA . PRO A 1 108 ? 2.937 8.920 6.722 1.00 93.81 108 PRO A CA 1
ATOM 797 C C . PRO A 1 108 ? 3.339 9.225 5.277 1.00 93.81 108 PRO A C 1
ATOM 799 O O . PRO A 1 108 ? 2.583 9.857 4.541 1.00 93.81 108 PRO A O 1
ATOM 802 N N . ASP A 1 109 ? 4.517 8.776 4.839 1.00 92.69 109 ASP A N 1
ATOM 803 C CA . ASP A 1 109 ? 4.985 8.994 3.470 1.00 92.69 109 ASP A CA 1
ATOM 804 C C . ASP A 1 109 ? 4.138 8.235 2.441 1.00 92.69 109 ASP A C 1
ATOM 806 O O . ASP A 1 109 ? 4.075 8.633 1.276 1.00 92.69 109 ASP A O 1
ATOM 810 N N . LEU A 1 110 ? 3.406 7.193 2.853 1.00 93.75 110 LEU A N 1
ATOM 811 C CA . LEU A 1 110 ? 2.434 6.501 2.001 1.00 93.75 110 LEU A CA 1
ATOM 812 C C . LEU A 1 110 ? 1.199 7.359 1.664 1.00 93.75 110 LEU A C 1
ATOM 814 O O . LEU A 1 110 ? 0.524 7.075 0.676 1.00 93.75 110 LEU A O 1
ATOM 818 N N . LEU A 1 111 ? 0.961 8.445 2.407 1.00 95.50 111 LEU A N 1
ATOM 819 C CA . LEU A 1 111 ? -0.097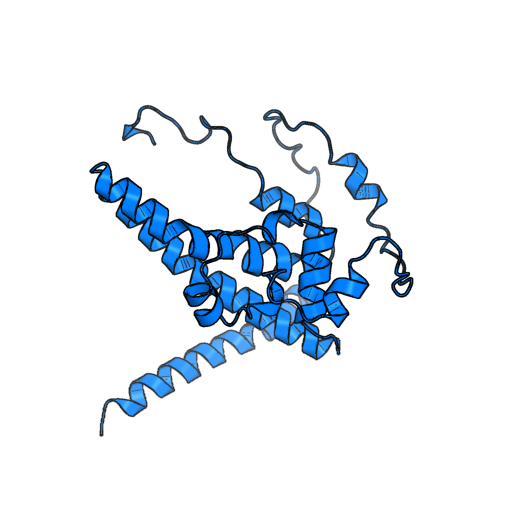 9.435 2.153 1.00 95.50 111 LEU A CA 1
ATOM 820 C C . LEU A 1 111 ? 0.360 10.590 1.248 1.00 95.50 111 LEU A C 1
ATOM 822 O O . LEU A 1 111 ? -0.392 11.536 1.010 1.00 95.50 111 LEU A O 1
ATOM 826 N N . LYS A 1 112 ? 1.586 10.532 0.718 1.00 94.19 112 LYS A N 1
ATOM 827 C CA . LYS A 1 112 ? 2.100 11.522 -0.236 1.00 94.19 112 LYS A CA 1
ATOM 828 C C . LYS A 1 112 ? 1.889 11.042 -1.671 1.00 94.19 112 LYS A C 1
ATOM 830 O O . LYS A 1 112 ? 2.265 9.923 -2.021 1.00 94.19 112 LYS A O 1
ATOM 835 N N . GLY A 1 113 ? 1.296 11.891 -2.507 1.00 91.62 113 GLY A N 1
ATOM 836 C CA . GLY A 1 113 ? 1.119 11.631 -3.937 1.00 91.62 113 GLY A CA 1
ATOM 837 C C . GLY A 1 113 ? 2.431 11.697 -4.743 1.00 91.62 113 GLY A C 1
ATOM 838 O O . GLY A 1 113 ? 3.508 11.869 -4.171 1.00 91.62 113 GLY A O 1
ATOM 839 N N . PRO A 1 114 ? 2.355 11.593 -6.082 1.00 95.50 114 PRO A N 1
ATOM 840 C CA . PRO A 1 114 ? 1.133 11.579 -6.891 1.00 95.50 114 PRO A CA 1
ATOM 841 C C . PRO A 1 114 ? 0.402 10.230 -6.849 1.00 95.50 114 PRO A C 1
ATOM 843 O O . PRO A 1 114 ? 1.038 9.181 -6.919 1.00 95.50 114 PRO A O 1
ATOM 846 N N . PHE A 1 115 ? -0.931 10.270 -6.790 1.00 97.12 115 PHE A N 1
ATOM 847 C CA . PHE A 1 115 ? -1.784 9.079 -6.795 1.00 97.12 115 PHE A CA 1
ATOM 848 C C . PHE A 1 115 ? -2.439 8.851 -8.154 1.00 97.12 115 PHE A C 1
ATOM 850 O O . PHE A 1 115 ? -2.885 9.793 -8.811 1.00 97.12 115 PHE A O 1
ATOM 857 N N . ASN A 1 116 ? -2.585 7.589 -8.541 1.00 96.56 116 ASN A N 1
ATOM 858 C CA . ASN A 1 116 ? -3.433 7.200 -9.654 1.00 96.56 116 ASN A CA 1
ATOM 859 C C . ASN A 1 116 ? -4.838 6.857 -9.142 1.00 96.56 116 ASN A C 1
ATOM 861 O O . ASN A 1 116 ? -5.164 5.702 -8.871 1.00 96.56 116 ASN A O 1
ATOM 865 N N . HIS A 1 117 ? -5.681 7.883 -8.987 1.00 96.81 117 HIS A N 1
ATOM 866 C CA . HIS A 1 117 ? -7.033 7.721 -8.438 1.00 96.81 117 HIS A CA 1
ATOM 867 C C . HIS A 1 117 ? -7.904 6.761 -9.249 1.00 96.81 117 HIS A C 1
ATOM 869 O O . HIS A 1 117 ? -8.702 6.030 -8.670 1.00 96.81 117 HIS A O 1
ATOM 875 N N . LYS A 1 118 ? -7.740 6.736 -10.577 1.00 94.56 118 LYS A N 1
ATOM 876 C CA . LYS A 1 118 ? -8.499 5.833 -11.445 1.00 94.56 118 LYS A CA 1
ATOM 877 C C . LYS A 1 118 ? -8.162 4.374 -11.138 1.00 94.56 118 LYS A C 1
ATOM 879 O O . LYS A 1 118 ? -9.075 3.585 -10.930 1.00 94.56 118 LYS A O 1
ATOM 884 N N . GLU A 1 119 ? -6.875 4.038 -11.069 1.00 93.31 119 GLU A N 1
ATOM 885 C CA . GLU A 1 119 ? -6.426 2.668 -10.787 1.00 93.31 119 GLU A CA 1
ATOM 886 C C . GLU A 1 119 ? -6.772 2.233 -9.363 1.00 93.31 119 GLU A C 1
ATOM 888 O O . GLU A 1 119 ? -7.319 1.151 -9.170 1.00 93.31 119 GLU A O 1
ATOM 893 N N . ARG A 1 120 ? -6.555 3.102 -8.367 1.00 97.00 120 ARG A N 1
ATOM 894 C CA . ARG A 1 120 ? -6.925 2.813 -6.972 1.00 97.00 120 ARG A CA 1
ATOM 895 C C . ARG A 1 120 ? -8.436 2.585 -6.805 1.00 97.00 120 ARG A C 1
ATOM 897 O O . ARG A 1 120 ? -8.843 1.694 -6.067 1.00 97.00 120 ARG A O 1
ATOM 904 N N . ASN A 1 121 ? -9.272 3.307 -7.555 1.00 92.81 121 ASN A N 1
ATOM 905 C CA . ASN A 1 121 ? -10.720 3.089 -7.550 1.00 92.81 121 ASN A CA 1
ATOM 906 C C . ASN A 1 121 ? -11.131 1.735 -8.164 1.00 92.81 121 ASN A C 1
ATOM 908 O O . ASN A 1 121 ? -12.087 1.125 -7.692 1.00 92.81 121 ASN A O 1
ATOM 912 N N . LEU A 1 122 ? -10.418 1.237 -9.185 1.00 89.81 122 LEU A N 1
ATOM 913 C CA . LEU A 1 122 ? -10.695 -0.081 -9.785 1.00 89.81 122 LEU A CA 1
ATOM 914 C C . LEU A 1 122 ? -10.462 -1.238 -8.804 1.00 89.81 122 LEU A C 1
ATOM 916 O O . LEU A 1 122 ? -11.125 -2.267 -8.907 1.00 89.81 122 LEU A O 1
ATOM 920 N N . VAL A 1 123 ? -9.562 -1.052 -7.839 1.00 90.50 123 VAL A N 1
ATOM 921 C CA . VAL A 1 123 ? -9.246 -2.028 -6.781 1.00 90.50 123 VAL A CA 1
ATOM 922 C C . VAL A 1 123 ? -9.978 -1.733 -5.469 1.00 90.50 123 VAL A C 1
ATOM 924 O O . VAL A 1 123 ? -9.580 -2.206 -4.408 1.00 90.50 123 VAL A O 1
ATOM 927 N N . LEU A 1 124 ? -11.067 -0.958 -5.546 1.00 93.38 124 LEU A N 1
ATOM 928 C CA . LEU A 1 124 ? -11.957 -0.621 -4.433 1.00 93.38 124 LEU A CA 1
ATOM 929 C C . LEU A 1 124 ? -11.293 0.162 -3.292 1.00 93.38 124 LEU A C 1
ATOM 931 O O . LEU A 1 124 ? -11.852 0.197 -2.200 1.00 93.38 124 LEU A O 1
ATOM 935 N N . LEU A 1 125 ? -10.143 0.804 -3.522 1.00 95.75 125 LEU A N 1
ATOM 936 C CA . LEU A 1 125 ? -9.480 1.648 -2.529 1.00 95.75 125 LEU A CA 1
ATOM 937 C C . LEU A 1 125 ? -10.046 3.083 -2.610 1.00 95.75 125 LEU A C 1
ATOM 939 O O . LEU A 1 125 ? -9.704 3.813 -3.547 1.00 95.75 125 LEU A O 1
ATOM 943 N N . PRO A 1 126 ? -10.903 3.520 -1.664 1.00 95.62 126 PRO A N 1
ATOM 944 C CA . PRO A 1 126 ? -11.582 4.810 -1.753 1.00 95.62 126 PRO A CA 1
ATOM 945 C C . PRO A 1 126 ? -10.617 5.981 -1.542 1.00 95.62 126 PRO A C 1
ATOM 947 O O . PRO A 1 126 ? -9.688 5.912 -0.735 1.00 95.62 126 PRO A O 1
ATOM 950 N N . ARG A 1 127 ? -10.835 7.085 -2.267 1.00 96.94 127 ARG A N 1
ATOM 951 C CA . ARG A 1 127 ? -9.927 8.246 -2.259 1.00 96.94 127 ARG A CA 1
ATOM 952 C C . ARG A 1 127 ? -9.767 8.872 -0.870 1.00 96.94 127 ARG A C 1
ATOM 954 O O . ARG A 1 127 ? -8.658 9.240 -0.494 1.00 96.94 127 ARG A O 1
ATOM 961 N N . ASP A 1 128 ? -10.845 8.944 -0.100 1.00 96.19 128 ASP A N 1
ATOM 962 C CA . ASP A 1 128 ? -10.889 9.502 1.257 1.00 96.19 128 ASP A CA 1
ATOM 963 C C . ASP A 1 128 ? -10.123 8.660 2.300 1.00 96.19 128 ASP A C 1
ATOM 965 O O . ASP A 1 128 ? -10.007 9.051 3.465 1.00 96.19 128 ASP A O 1
ATOM 969 N N . TRP A 1 129 ? -9.570 7.508 1.912 1.00 96.69 129 TRP A N 1
ATOM 970 C CA . TRP A 1 129 ? -8.711 6.706 2.783 1.00 96.69 129 TRP A CA 1
ATOM 971 C C . TRP A 1 129 ? -7.248 7.141 2.701 1.00 96.69 129 TRP A C 1
ATOM 973 O O . TRP A 1 129 ? -6.569 7.176 3.721 1.00 96.69 129 TRP A O 1
ATOM 983 N N . TYR A 1 130 ? -6.750 7.487 1.512 1.00 96.38 130 TYR A N 1
ATOM 984 C CA . TYR A 1 130 ? -5.309 7.653 1.274 1.00 96.38 130 TYR A CA 1
ATOM 985 C C . TYR A 1 130 ? -4.896 9.040 0.781 1.00 96.38 130 TYR A C 1
ATOM 987 O O . TYR A 1 130 ? -3.705 9.337 0.777 1.00 96.38 130 TYR A O 1
ATOM 995 N N . ASP A 1 131 ? -5.839 9.871 0.339 1.00 96.88 131 ASP A N 1
ATOM 996 C CA . ASP A 1 131 ? -5.564 11.225 -0.132 1.00 96.88 131 ASP A CA 1
ATOM 997 C C . ASP A 1 131 ? -6.026 12.239 0.923 1.00 96.88 131 ASP A C 1
ATOM 999 O O . ASP A 1 131 ? -7.235 12.448 1.058 1.00 96.88 131 ASP A O 1
ATOM 1003 N N . PRO A 1 132 ? -5.093 12.887 1.650 1.00 94.81 132 PRO A N 1
ATOM 1004 C CA . PRO A 1 132 ? -5.439 13.882 2.660 1.00 94.81 132 PRO A CA 1
ATOM 1005 C C . PRO A 1 132 ? -6.315 15.025 2.149 1.00 94.81 132 PRO A C 1
ATOM 1007 O O . PRO A 1 132 ? -7.117 15.563 2.903 1.00 94.81 132 PRO A O 1
ATOM 1010 N N . THR A 1 133 ? -6.228 15.363 0.858 1.00 94.69 133 THR A N 1
ATOM 1011 C CA . THR A 1 133 ? -7.051 16.424 0.250 1.00 94.69 133 THR A CA 1
ATOM 1012 C C . THR A 1 133 ? -8.522 16.035 0.082 1.00 94.69 133 THR A C 1
ATOM 1014 O O . THR A 1 133 ? -9.351 16.884 -0.232 1.00 94.69 133 THR A O 1
ATOM 1017 N N . ALA A 1 134 ? -8.847 14.754 0.266 1.00 94.38 134 ALA A N 1
ATOM 1018 C CA . ALA A 1 134 ? -10.194 14.203 0.177 1.00 94.38 134 ALA A CA 1
ATOM 1019 C C . ALA A 1 134 ? -10.727 13.719 1.535 1.00 94.38 134 ALA A C 1
ATOM 1021 O O . ALA A 1 134 ? -11.763 13.054 1.582 1.00 94.38 134 ALA A O 1
ATOM 1022 N N . TRP A 1 135 ? -10.020 13.995 2.634 1.00 93.31 135 TRP A N 1
ATOM 1023 C CA . TRP A 1 135 ? -10.491 13.620 3.961 1.00 93.31 135 TRP A CA 1
ATOM 1024 C C . TRP A 1 135 ? -11.686 14.482 4.386 1.00 93.31 135 TRP A C 1
ATOM 1026 O O . TRP A 1 135 ? -11.728 15.674 4.079 1.00 93.31 135 TRP A O 1
ATOM 1036 N N . PRO A 1 136 ? -12.668 13.901 5.096 1.00 85.06 136 PRO A N 1
ATOM 1037 C CA . PRO A 1 136 ? -13.768 14.676 5.653 1.00 85.06 136 PRO A CA 1
ATOM 1038 C C . PRO A 1 136 ? -13.239 15.656 6.713 1.00 85.06 136 PRO A C 1
ATOM 1040 O O . PRO A 1 136 ? -12.248 15.365 7.386 1.00 85.06 136 PRO A O 1
ATOM 1043 N N . ALA A 1 137 ? -13.902 16.802 6.882 1.00 75.25 137 ALA A N 1
ATOM 1044 C CA . ALA A 1 137 ? -13.460 17.871 7.785 1.00 75.25 137 ALA A CA 1
ATOM 1045 C C . ALA A 1 137 ? -13.267 17.382 9.236 1.00 75.25 137 ALA A C 1
ATOM 1047 O O . ALA A 1 137 ? -12.359 17.815 9.944 1.00 75.25 137 ALA A O 1
ATOM 1048 N N . GLU A 1 138 ? -14.075 16.413 9.670 1.00 67.62 138 GLU A N 1
ATOM 1049 C CA . GLU A 1 138 ? -13.980 15.792 10.992 1.00 67.62 138 GLU A CA 1
ATOM 1050 C C . GLU A 1 138 ? -12.711 14.938 11.157 1.00 67.62 138 GLU A C 1
ATOM 1052 O O . GLU A 1 138 ? -12.205 14.783 12.269 1.00 67.62 138 GLU A O 1
ATOM 1057 N N . ALA A 1 139 ? -12.168 14.394 10.063 1.00 62.59 139 ALA A N 1
ATOM 1058 C CA . ALA A 1 139 ? -10.915 13.644 10.086 1.00 62.59 139 ALA A CA 1
ATOM 1059 C C . ALA A 1 139 ? -9.692 14.566 10.172 1.00 62.59 139 ALA A C 1
ATOM 1061 O O . ALA A 1 139 ? -8.701 14.179 10.781 1.00 62.59 139 ALA A O 1
ATOM 1062 N N . GLU A 1 140 ? -9.759 15.782 9.629 1.00 54.97 140 GLU A N 1
ATOM 1063 C CA . GLU A 1 140 ? -8.676 16.770 9.719 1.00 54.97 140 GLU A CA 1
ATOM 1064 C C . GLU A 1 140 ? -8.479 17.251 11.172 1.00 54.97 140 GLU A C 1
ATOM 1066 O O . GLU A 1 140 ? -7.353 17.337 11.667 1.00 54.97 140 GLU A O 1
ATOM 1071 N N . ALA A 1 141 ? -9.582 17.437 11.907 1.00 47.44 141 ALA A N 1
ATOM 1072 C CA . ALA A 1 141 ? -9.572 17.822 13.320 1.00 47.44 141 ALA A CA 1
ATOM 1073 C C . ALA A 1 141 ? -8.971 16.750 14.254 1.00 47.44 141 ALA A C 1
ATOM 1075 O O . ALA A 1 141 ? -8.351 17.091 15.261 1.00 47.44 141 ALA A O 1
ATOM 1076 N N . ALA A 1 142 ? -9.112 15.461 13.920 1.00 51.72 142 ALA A N 1
ATOM 1077 C CA . ALA A 1 142 ? -8.541 14.351 14.692 1.00 51.72 142 ALA A CA 1
ATOM 1078 C C . ALA A 1 142 ? -7.018 14.183 14.500 1.00 51.72 142 ALA A C 1
ATOM 1080 O O . ALA A 1 142 ? -6.377 13.479 15.279 1.00 51.72 142 ALA A O 1
ATOM 1081 N N . VAL A 1 143 ? -6.443 14.813 13.469 1.00 51.28 143 VAL A N 1
ATOM 1082 C CA . VAL A 1 143 ? -5.011 14.738 13.120 1.00 51.28 143 VAL A CA 1
ATOM 1083 C C . VAL A 1 143 ? -4.224 15.946 13.657 1.00 51.28 143 VAL A C 1
ATOM 1085 O O . VAL A 1 143 ? -2.995 15.907 13.721 1.00 51.28 143 VAL A O 1
ATOM 1088 N N . ALA A 1 144 ? -4.905 17.008 14.105 1.00 40.03 144 ALA A N 1
ATOM 1089 C CA . ALA A 1 144 ? -4.269 18.174 14.714 1.00 40.03 144 ALA A CA 1
ATOM 1090 C C . ALA A 1 144 ? -3.517 17.806 16.016 1.00 40.03 144 ALA A C 1
ATOM 1092 O O . ALA A 1 144 ? -4.010 17.001 16.815 1.00 40.03 144 ALA A O 1
ATOM 1093 N N . PRO A 1 145 ? -2.336 18.401 16.280 1.00 37.59 145 PRO A N 1
ATOM 1094 C CA . PRO A 1 145 ? -1.521 18.060 17.440 1.00 37.59 145 PRO A CA 1
ATOM 1095 C C . PRO A 1 145 ? -2.198 18.589 18.713 1.00 37.59 145 PRO A C 1
ATOM 1097 O O . PRO A 1 145 ? -2.018 19.743 19.088 1.00 37.59 145 PRO A O 1
ATOM 1100 N N . GLY A 1 146 ? -3.014 17.760 19.368 1.00 36.72 146 GLY A N 1
ATOM 1101 C CA . GLY A 1 146 ? -3.655 18.114 20.640 1.00 36.72 146 GLY A CA 1
ATOM 1102 C C . GLY A 1 146 ? -4.966 17.398 20.977 1.00 36.72 146 GLY A C 1
ATOM 1103 O O . GLY A 1 146 ? -5.428 17.509 22.110 1.00 36.72 146 GLY A O 1
ATOM 1104 N N . GLY A 1 147 ? -5.573 16.647 20.055 1.00 29.53 147 GLY A N 1
ATOM 1105 C CA . GLY A 1 147 ? -6.806 15.904 20.331 1.00 29.53 147 GLY A CA 1
ATOM 1106 C C . GLY A 1 147 ? -6.532 14.559 21.001 1.00 29.53 147 GLY A C 1
ATOM 1107 O O . GLY A 1 147 ? -6.120 13.614 20.335 1.00 29.53 147 GLY A O 1
ATOM 1108 N N . GLY A 1 148 ? -6.760 14.459 22.312 1.00 32.53 148 GLY A N 1
ATOM 1109 C CA . GLY A 1 148 ? -6.692 13.201 23.057 1.00 32.53 148 GLY A CA 1
ATOM 1110 C C . GLY A 1 148 ? -7.668 12.161 22.502 1.00 32.53 148 GLY A C 1
ATOM 1111 O O . GLY A 1 148 ? -8.850 12.169 22.839 1.00 32.53 148 GLY A O 1
ATOM 1112 N N . GLY A 1 149 ? -7.167 11.260 21.656 1.00 31.58 149 GLY A N 1
ATOM 1113 C CA . GLY A 1 149 ? -7.870 10.036 21.287 1.00 31.58 149 GLY A CA 1
ATOM 1114 C C . GLY A 1 149 ? -8.052 9.128 22.510 1.00 31.58 149 GLY A C 1
ATOM 1115 O O . GLY A 1 149 ? -7.288 9.240 23.475 1.00 31.58 149 GLY A O 1
ATOM 1116 N N . PRO A 1 150 ? -9.054 8.232 22.511 1.00 33.91 150 PRO A N 1
ATOM 1117 C CA . PRO A 1 150 ? -9.269 7.317 23.622 1.00 33.91 150 PRO A CA 1
ATOM 1118 C C . PRO A 1 150 ? -7.982 6.532 23.897 1.00 33.91 150 PRO A C 1
ATOM 1120 O O . PRO A 1 150 ? -7.464 5.843 23.019 1.00 33.91 150 PRO A O 1
ATOM 1123 N N . GLN A 1 151 ? -7.464 6.657 25.122 1.00 32.59 151 GLN A N 1
ATOM 1124 C CA . GLN A 1 151 ? -6.382 5.829 25.648 1.00 32.59 151 GLN A CA 1
ATOM 1125 C C . GLN A 1 151 ? -6.839 4.367 25.649 1.00 32.59 151 GLN A C 1
ATOM 1127 O O . GLN A 1 151 ? -7.384 3.864 26.628 1.00 32.59 151 GLN A O 1
ATOM 1132 N N . GLN A 1 152 ? -6.611 3.669 24.543 1.00 40.03 152 GLN A N 1
ATOM 1133 C CA . GLN A 1 152 ? -6.492 2.222 24.553 1.00 40.03 152 GLN A CA 1
ATOM 1134 C C . GLN A 1 152 ? -5.005 1.905 24.584 1.00 40.03 152 GLN A C 1
ATOM 1136 O O . GLN A 1 152 ? -4.231 2.348 23.737 1.00 40.03 152 GLN A O 1
ATOM 1141 N N . GLN A 1 153 ? -4.614 1.229 25.663 1.00 31.88 153 GLN A N 1
ATOM 1142 C CA . GLN A 1 153 ? -3.240 0.877 25.991 1.00 31.88 153 GLN A CA 1
ATOM 1143 C C . GLN A 1 153 ? -2.539 0.279 24.772 1.00 31.88 153 GLN A C 1
ATOM 1145 O O . GLN A 1 153 ? -2.996 -0.715 24.207 1.00 31.88 153 GLN A O 1
ATOM 1150 N N . ALA A 1 154 ? -1.412 0.883 24.393 1.00 32.97 154 ALA A N 1
ATOM 1151 C CA . ALA A 1 154 ? -0.503 0.291 23.429 1.00 32.97 154 ALA A CA 1
ATOM 1152 C C . ALA A 1 154 ? -0.138 -1.128 23.907 1.00 32.97 154 ALA A C 1
ATOM 1154 O O . ALA A 1 154 ? 0.266 -1.284 25.066 1.00 32.97 154 ALA A O 1
ATOM 1155 N N . PRO A 1 155 ? -0.268 -2.169 23.067 1.00 34.12 155 PRO A N 1
ATOM 1156 C CA . PRO A 1 155 ? 0.208 -3.489 23.444 1.00 34.12 155 PRO A CA 1
ATOM 1157 C C . PRO A 1 155 ? 1.725 -3.437 23.671 1.00 34.12 155 PRO A C 1
ATOM 1159 O O . PRO A 1 155 ? 2.436 -2.635 23.064 1.00 34.12 155 PRO A O 1
ATOM 1162 N N . ALA A 1 156 ? 2.221 -4.311 24.549 1.00 36.88 156 ALA A N 1
ATOM 1163 C CA . ALA A 1 156 ? 3.576 -4.354 25.117 1.00 36.88 156 ALA A CA 1
ATOM 1164 C C . ALA A 1 156 ? 4.765 -4.459 24.120 1.00 36.88 156 ALA A C 1
ATOM 1166 O O . ALA A 1 156 ? 5.903 -4.679 24.530 1.00 36.88 156 ALA A O 1
ATOM 1167 N N . GLY A 1 157 ? 4.535 -4.308 22.813 1.00 34.94 157 GLY A N 1
ATOM 1168 C CA . GLY A 1 157 ? 5.541 -4.396 21.753 1.00 34.94 157 GLY A CA 1
ATOM 1169 C C . GLY A 1 157 ? 6.396 -3.143 21.538 1.00 34.94 157 GLY A C 1
ATOM 1170 O O . GLY A 1 157 ? 7.392 -3.221 20.819 1.00 34.94 157 GLY A O 1
ATOM 1171 N N . SER A 1 158 ? 6.068 -2.007 22.164 1.00 38.75 158 SER A N 1
ATOM 1172 C CA . SER A 1 158 ? 6.800 -0.741 21.970 1.00 38.75 158 SER A CA 1
ATOM 1173 C C . SER A 1 158 ? 8.266 -0.809 22.421 1.00 38.75 158 SER A C 1
ATOM 1175 O O . SER A 1 158 ? 9.130 -0.210 21.787 1.00 38.75 158 SER A O 1
ATOM 1177 N N . GLN A 1 159 ? 8.590 -1.625 23.432 1.00 35.22 159 GLN A N 1
ATOM 1178 C CA . GLN A 1 159 ? 9.972 -1.801 23.908 1.00 35.22 159 GLN A CA 1
ATOM 1179 C C . GLN A 1 159 ? 10.846 -2.674 22.983 1.00 35.22 159 GLN A C 1
ATOM 1181 O O . GLN A 1 159 ? 12.071 -2.678 23.106 1.00 35.22 159 GLN A O 1
ATOM 1186 N N . LEU A 1 160 ? 10.246 -3.415 22.042 1.00 37.81 160 LEU A N 1
ATOM 1187 C CA . LEU A 1 160 ? 10.973 -4.221 21.049 1.00 37.81 160 LEU A CA 1
ATOM 1188 C C . LEU A 1 160 ? 11.346 -3.418 19.791 1.00 37.81 160 LEU A C 1
ATOM 1190 O O . LEU A 1 160 ? 12.330 -3.756 19.135 1.00 37.81 160 LEU A O 1
ATOM 1194 N N . GLN A 1 161 ? 10.607 -2.348 19.481 1.00 41.81 161 GLN A N 1
ATOM 1195 C CA . GLN A 1 161 ? 10.830 -1.506 18.298 1.00 41.81 161 GLN A CA 1
ATOM 1196 C C . GLN A 1 161 ? 12.100 -0.645 18.411 1.00 41.81 161 GLN A C 1
ATOM 1198 O O . GLN A 1 161 ? 12.791 -0.418 17.419 1.00 41.81 161 GLN A O 1
ATOM 1203 N N . GLU A 1 162 ? 12.469 -0.222 19.623 1.00 39.03 162 GLU A N 1
ATOM 1204 C CA . GLU A 1 162 ? 13.638 0.640 19.853 1.00 39.03 162 GLU A CA 1
ATOM 1205 C C . GLU A 1 162 ? 14.976 -0.088 19.612 1.00 39.03 162 GLU A C 1
ATOM 1207 O O . GLU A 1 162 ? 15.962 0.524 19.205 1.00 39.03 162 GLU A O 1
ATOM 1212 N N . LYS A 1 163 ? 15.006 -1.424 19.738 1.00 42.34 163 LYS A N 1
ATOM 1213 C CA . LYS A 1 163 ? 16.204 -2.246 19.476 1.00 42.34 163 LYS A CA 1
ATOM 1214 C C . LYS A 1 163 ? 16.509 -2.483 17.990 1.00 42.34 163 LYS A C 1
ATOM 1216 O O . LYS A 1 163 ? 17.568 -3.027 17.686 1.00 42.34 163 LYS A O 1
ATOM 1221 N N . LEU A 1 164 ? 15.618 -2.097 17.073 1.00 43.78 164 LEU A N 1
ATOM 1222 C CA . LEU A 1 164 ? 15.755 -2.363 15.631 1.00 43.78 164 LEU A CA 1
ATOM 1223 C C . LEU A 1 164 ? 16.181 -1.132 14.802 1.00 43.78 164 LEU A C 1
ATOM 1225 O O . LEU A 1 164 ? 16.514 -1.284 13.632 1.00 43.78 164 LEU A O 1
ATOM 1229 N N . ARG A 1 165 ? 16.241 0.072 15.391 1.00 37.34 165 ARG A N 1
ATOM 1230 C CA . ARG A 1 165 ? 16.517 1.355 14.700 1.00 37.34 165 ARG A CA 1
ATOM 1231 C C . ARG A 1 165 ? 18.012 1.706 14.540 1.00 37.34 165 ARG A C 1
ATOM 1233 O O . ARG A 1 165 ? 18.410 2.853 14.727 1.00 37.34 165 ARG A O 1
ATOM 1240 N N . GLY A 1 166 ? 18.863 0.732 14.221 1.00 37.69 166 GLY A N 1
ATOM 1241 C CA . GLY A 1 166 ? 20.278 0.982 13.893 1.00 37.69 166 GLY A CA 1
ATOM 1242 C C . GLY A 1 166 ? 20.507 1.176 12.385 1.00 37.69 166 GLY A C 1
ATOM 1243 O O . GLY A 1 166 ? 19.734 0.640 11.596 1.00 37.69 166 GLY A O 1
ATOM 1244 N N . PRO A 1 167 ? 21.568 1.883 11.942 1.00 35.06 167 PRO A N 1
ATOM 1245 C CA . PRO A 1 167 ? 21.903 1.963 10.521 1.00 35.06 167 PRO A CA 1
ATOM 1246 C C . PRO A 1 167 ? 22.309 0.576 9.994 1.00 35.06 167 PRO A C 1
ATOM 1248 O O . PRO A 1 167 ? 23.336 0.018 10.395 1.00 35.06 167 PRO A O 1
ATOM 1251 N N . VAL A 1 168 ? 21.504 0.011 9.091 1.00 45.59 168 VAL A N 1
ATOM 1252 C CA . VAL A 1 168 ? 21.747 -1.300 8.472 1.00 45.59 168 VAL A CA 1
ATOM 1253 C C . VAL A 1 168 ? 22.652 -1.115 7.252 1.00 45.59 168 VAL A C 1
ATOM 1255 O O . VAL A 1 168 ? 22.208 -1.079 6.114 1.00 45.59 168 VAL A O 1
ATOM 1258 N N . ARG A 1 169 ? 23.965 -0.998 7.474 1.00 39.09 169 ARG A N 1
ATOM 1259 C CA . ARG A 1 169 ? 24.931 -1.355 6.421 1.00 39.09 169 ARG A CA 1
ATOM 1260 C C . ARG A 1 169 ? 24.973 -2.867 6.345 1.00 39.09 169 ARG A C 1
ATOM 1262 O O . ARG A 1 169 ? 25.463 -3.444 7.310 1.00 39.09 169 ARG A O 1
ATOM 1269 N N . GLY A 1 170 ? 24.482 -3.44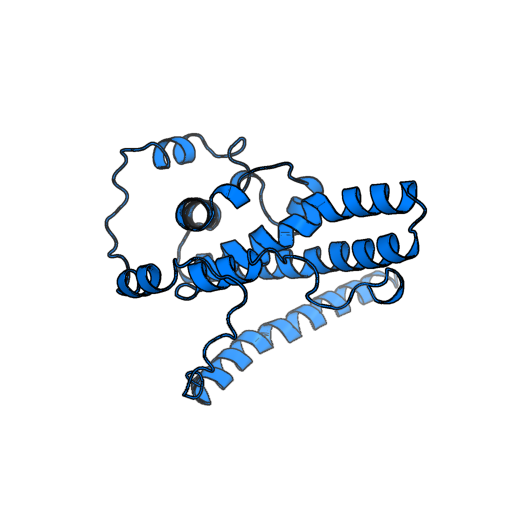7 5.245 1.00 43.06 170 GLY A N 1
ATOM 1270 C CA . GLY A 1 170 ? 24.689 -4.823 4.757 1.00 43.06 170 GLY A CA 1
ATOM 1271 C C . GLY A 1 170 ? 25.344 -5.819 5.719 1.00 43.06 170 GLY A C 1
ATOM 1272 O O . GLY A 1 170 ? 26.355 -6.435 5.387 1.00 43.06 170 GLY A O 1
ATOM 1273 N N . ARG A 1 171 ? 24.803 -5.974 6.930 1.00 31.86 171 ARG A N 1
ATOM 1274 C CA . ARG A 1 171 ? 25.245 -7.006 7.860 1.00 31.86 171 ARG A CA 1
ATOM 1275 C C . ARG A 1 171 ? 24.463 -8.251 7.484 1.00 31.86 171 ARG A C 1
ATOM 1277 O O . ARG A 1 171 ? 23.249 -8.140 7.303 1.00 31.86 171 ARG A O 1
ATOM 1284 N N . PRO A 1 172 ? 25.101 -9.430 7.409 1.00 34.75 172 PRO A N 1
ATOM 1285 C CA . PRO A 1 172 ? 24.344 -10.664 7.318 1.00 34.75 172 PRO A CA 1
ATOM 1286 C C . PRO A 1 172 ? 23.341 -10.664 8.473 1.00 34.75 172 PRO A C 1
ATOM 1288 O O . PRO A 1 172 ? 23.732 -10.484 9.632 1.00 34.75 172 PRO A O 1
ATOM 1291 N N . HIS A 1 173 ? 22.050 -10.783 8.145 1.00 38.44 173 HIS A N 1
ATOM 1292 C CA . HIS A 1 173 ? 21.004 -10.898 9.152 1.00 38.44 173 HIS A CA 1
ATOM 1293 C C . HIS A 1 173 ? 21.444 -11.952 10.170 1.00 38.44 173 HIS A C 1
ATOM 1295 O O . HIS A 1 173 ? 21.872 -13.038 9.755 1.00 38.44 173 HIS A O 1
ATOM 1301 N N . PRO A 1 174 ? 21.377 -11.668 11.485 1.00 34.78 174 PRO A N 1
ATOM 1302 C CA . PRO A 1 174 ? 21.665 -12.692 12.469 1.00 34.78 174 PRO A CA 1
ATOM 1303 C C . PRO A 1 174 ? 20.724 -13.852 12.162 1.00 34.78 174 PRO A C 1
ATOM 1305 O O . PRO A 1 174 ? 19.503 -13.685 12.197 1.00 34.78 174 PRO A O 1
ATOM 1308 N N . ARG A 1 175 ? 21.283 -15.014 11.791 1.00 40.50 175 ARG A N 1
ATOM 1309 C CA . ARG A 1 175 ? 20.496 -16.240 11.657 1.00 40.50 175 ARG A CA 1
ATOM 1310 C C . ARG A 1 175 ? 19.765 -16.392 12.978 1.00 40.50 175 ARG A C 1
ATOM 1312 O O . ARG A 1 175 ? 20.405 -16.587 14.010 1.00 40.50 175 ARG A O 1
ATOM 1319 N N . ARG A 1 176 ? 18.443 -16.219 12.951 1.00 37.81 176 ARG A N 1
ATOM 1320 C CA . ARG A 1 176 ? 17.590 -16.398 14.121 1.00 37.81 176 ARG A CA 1
ATOM 1321 C C . ARG A 1 176 ? 17.875 -17.810 14.632 1.00 37.81 176 ARG A C 1
ATOM 1323 O O . ARG A 1 176 ? 17.559 -18.786 13.956 1.00 37.81 176 ARG A O 1
ATOM 1330 N N . ALA A 1 177 ? 18.564 -17.918 15.764 1.00 40.50 177 ALA A N 1
ATOM 1331 C CA . ALA A 1 177 ? 18.852 -19.196 16.393 1.00 40.50 177 ALA A CA 1
ATOM 1332 C C . ALA A 1 177 ? 17.566 -19.661 17.081 1.00 40.50 177 ALA A C 1
ATOM 1334 O O . ALA A 1 177 ? 17.327 -19.376 18.249 1.00 40.50 177 ALA A O 1
ATOM 1335 N N . GLY A 1 178 ? 16.687 -20.286 16.303 1.00 47.16 178 GLY A N 1
ATOM 1336 C CA . GLY A 1 178 ? 15.449 -20.872 16.795 1.00 47.16 178 GLY A CA 1
ATOM 1337 C C . GLY A 1 178 ? 14.379 -20.932 15.706 1.00 47.16 178 GLY A C 1
ATOM 1338 O O . GLY A 1 178 ? 14.267 -19.993 14.912 1.00 47.16 178 GLY A O 1
ATOM 1339 N N . PRO A 1 179 ? 13.594 -22.020 15.638 1.00 38.62 179 PRO A N 1
ATOM 1340 C CA . PRO A 1 179 ? 12.475 -22.096 14.712 1.00 38.62 179 PRO A CA 1
ATOM 1341 C C . PRO A 1 179 ? 11.504 -20.942 14.983 1.00 38.62 179 PRO A C 1
ATOM 1343 O O . PRO A 1 179 ? 11.211 -20.616 16.134 1.00 38.62 179 PRO A O 1
ATOM 1346 N N . LEU A 1 180 ? 11.009 -20.321 13.908 1.00 41.69 180 LEU A N 1
ATOM 1347 C CA . LEU A 1 180 ? 9.872 -19.405 13.977 1.00 41.69 180 LEU A CA 1
ATOM 1348 C C . LEU A 1 180 ? 8.742 -20.078 14.771 1.00 41.69 180 LEU A C 1
ATOM 1350 O O . LEU A 1 180 ? 8.570 -21.292 14.618 1.00 41.69 180 LEU A O 1
ATOM 1354 N N . PRO A 1 181 ? 7.980 -19.336 15.598 1.00 47.41 181 PRO A N 1
ATOM 1355 C CA . PRO A 1 181 ? 6.807 -19.898 16.248 1.00 47.41 181 PRO A CA 1
ATOM 1356 C C . PRO A 1 181 ? 5.915 -20.505 15.165 1.00 47.41 181 PRO A C 1
ATOM 1358 O O . PRO A 1 181 ? 5.410 -19.805 14.287 1.00 47.41 181 PRO A O 1
ATOM 1361 N N . ARG A 1 182 ? 5.818 -21.835 15.177 1.00 49.06 182 ARG A N 1
ATOM 1362 C CA . ARG A 1 182 ? 4.965 -22.573 14.257 1.00 49.06 182 ARG A CA 1
ATOM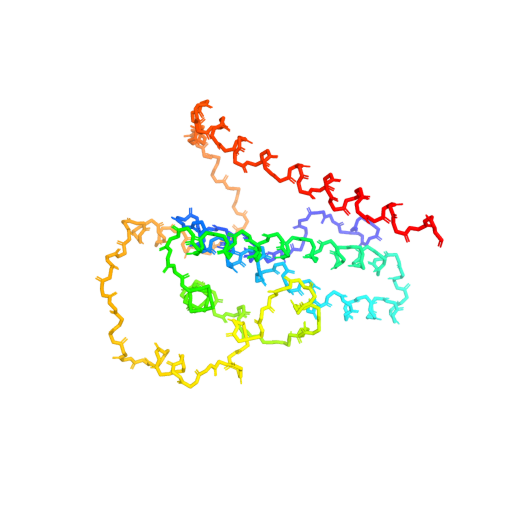 1363 C C . ARG A 1 182 ? 3.554 -22.461 14.796 1.00 49.06 182 ARG A C 1
ATOM 1365 O O . ARG A 1 182 ? 3.320 -22.756 15.967 1.00 49.06 182 ARG A O 1
ATOM 1372 N N . LEU A 1 183 ? 2.640 -22.030 13.938 1.00 48.78 183 LEU A N 1
ATOM 1373 C CA . LEU A 1 183 ? 1.222 -22.205 14.201 1.00 48.78 183 LEU A CA 1
ATOM 1374 C C . LEU A 1 183 ? 0.981 -23.694 14.465 1.00 48.78 183 LEU A C 1
ATOM 1376 O O . LEU A 1 183 ? 1.530 -24.546 13.762 1.00 48.78 183 LEU A O 1
ATOM 1380 N N . SER A 1 184 ? 0.213 -24.007 15.505 1.00 65.94 184 SER A N 1
ATOM 1381 C CA . SER A 1 184 ? -0.190 -25.386 15.764 1.00 65.94 184 SER A CA 1
ATOM 1382 C C . SER A 1 184 ? -1.008 -25.918 14.585 1.00 65.94 184 SER A C 1
ATOM 1384 O O . SER A 1 184 ? -1.598 -25.143 13.829 1.00 65.94 184 SER A O 1
ATOM 1386 N N . GLU A 1 185 ? -1.093 -27.239 14.434 1.00 57.28 185 GLU A N 1
ATOM 1387 C CA . GLU A 1 185 ? -1.935 -27.842 13.390 1.00 57.28 185 GLU A CA 1
ATOM 1388 C C . GLU A 1 185 ? -3.386 -27.347 13.467 1.00 57.28 185 GLU A C 1
ATOM 1390 O O . GLU A 1 185 ? -3.998 -27.088 12.439 1.00 57.28 185 GLU A O 1
ATOM 1395 N N . ALA A 1 186 ? -3.900 -27.090 14.675 1.00 54.53 186 ALA A N 1
ATOM 1396 C CA . ALA A 1 186 ? -5.223 -26.503 14.875 1.00 54.53 186 ALA A CA 1
ATOM 1397 C C . ALA A 1 186 ? -5.327 -25.059 14.349 1.00 54.53 186 ALA A C 1
ATOM 1399 O O . ALA A 1 186 ? -6.336 -24.679 13.760 1.00 54.53 186 ALA A O 1
ATOM 1400 N N . GLN A 1 187 ? -4.284 -24.245 14.533 1.00 51.91 187 GLN A N 1
ATOM 1401 C CA . GLN A 1 187 ? -4.239 -22.878 14.006 1.00 51.91 187 GLN A CA 1
ATOM 1402 C C . GLN A 1 187 ? -4.091 -22.862 12.480 1.00 51.91 187 GLN A C 1
ATOM 1404 O O . GLN A 1 187 ? -4.703 -22.023 11.821 1.00 51.91 187 GLN A O 1
ATOM 1409 N N . LEU A 1 188 ? -3.321 -23.798 11.917 1.00 49.38 188 LEU A N 1
ATOM 1410 C CA . LEU A 1 188 ? -3.187 -23.973 10.470 1.00 49.38 188 LEU A CA 1
ATOM 1411 C C . LEU A 1 188 ? -4.483 -24.483 9.837 1.00 49.38 188 LEU A C 1
ATOM 1413 O O . LEU A 1 188 ? -4.885 -23.954 8.808 1.00 49.38 188 LEU A O 1
ATOM 1417 N N . ALA A 1 189 ? -5.170 -25.436 10.467 1.00 54.00 189 ALA A N 1
ATOM 1418 C CA . ALA A 1 189 ? -6.461 -25.941 10.008 1.00 54.00 189 ALA A CA 1
ATOM 1419 C C . ALA A 1 189 ? -7.542 -24.853 10.056 1.00 54.00 189 ALA A C 1
ATOM 1421 O O . ALA A 1 189 ? -8.246 -24.646 9.073 1.00 54.00 189 ALA A O 1
ATOM 1422 N N . ALA A 1 190 ? -7.612 -24.077 11.143 1.00 55.56 190 ALA A N 1
ATOM 1423 C CA . ALA A 1 190 ? -8.549 -22.959 11.249 1.00 55.56 190 ALA A CA 1
ATOM 1424 C C . ALA A 1 190 ? -8.263 -21.852 10.222 1.00 55.56 190 ALA A C 1
ATOM 1426 O O . ALA A 1 190 ? -9.187 -21.211 9.722 1.00 55.56 190 ALA A O 1
ATOM 1427 N N . LEU A 1 191 ? -6.988 -21.608 9.901 1.00 49.78 191 LEU A N 1
ATOM 1428 C CA . LEU A 1 191 ? -6.608 -20.690 8.832 1.00 49.78 191 LEU A CA 1
ATOM 1429 C C . LEU A 1 191 ? -6.992 -21.261 7.459 1.00 49.78 191 LEU A C 1
ATOM 1431 O O . LEU A 1 191 ? -7.581 -20.543 6.659 1.00 49.78 191 LEU A O 1
ATOM 1435 N N . ALA A 1 192 ? -6.727 -22.544 7.209 1.00 52.00 192 ALA A N 1
ATOM 1436 C CA . ALA A 1 192 ? -7.069 -23.228 5.966 1.00 52.00 192 ALA A CA 1
ATOM 1437 C C . ALA A 1 192 ? -8.586 -23.264 5.713 1.00 52.00 192 ALA A C 1
ATOM 1439 O O . ALA A 1 192 ? -9.009 -22.952 4.607 1.00 52.00 192 ALA A O 1
ATOM 1440 N N . GLU A 1 193 ? -9.415 -23.541 6.724 1.00 59.62 193 GLU A N 1
ATOM 1441 C CA . GLU A 1 193 ? -10.881 -23.495 6.601 1.00 59.62 193 GLU A CA 1
ATOM 1442 C C . GLU A 1 193 ? -11.395 -22.082 6.299 1.00 59.62 193 GLU A C 1
ATOM 1444 O O . GLU A 1 193 ? -12.261 -21.896 5.445 1.00 59.62 193 GLU A O 1
ATOM 1449 N N . ARG A 1 194 ? -10.827 -21.055 6.943 1.00 58.03 194 ARG A N 1
ATOM 1450 C CA . ARG A 1 194 ? -11.187 -19.654 6.661 1.00 58.03 194 ARG A CA 1
ATOM 1451 C C . ARG A 1 194 ? -10.763 -19.223 5.260 1.00 58.03 194 ARG A C 1
ATOM 1453 O O . ARG A 1 194 ? -11.434 -18.387 4.660 1.00 58.03 194 ARG A O 1
ATOM 1460 N N . LEU A 1 195 ? -9.665 -19.781 4.751 1.00 51.22 195 LEU A N 1
ATOM 1461 C CA . LEU A 1 195 ? -9.170 -19.540 3.398 1.00 51.22 195 LEU A CA 1
ATOM 1462 C C . LEU A 1 195 ? -9.911 -20.377 2.337 1.00 51.22 195 LEU A C 1
ATOM 1464 O O . LEU A 1 195 ? -10.027 -19.926 1.203 1.00 51.22 195 LEU A O 1
ATOM 1468 N N . ALA A 1 196 ? -10.488 -21.532 2.685 1.00 50.44 196 ALA A N 1
ATOM 1469 C CA . ALA A 1 196 ? -11.254 -22.380 1.762 1.00 50.44 196 ALA A CA 1
ATOM 1470 C C . ALA A 1 196 ? -12.508 -21.679 1.207 1.00 50.44 196 ALA A C 1
ATOM 1472 O O . ALA A 1 196 ? -12.858 -21.865 0.043 1.00 50.44 196 ALA A O 1
ATOM 1473 N N . VAL A 1 197 ? -13.107 -20.775 1.990 1.00 53.25 197 VAL A N 1
ATOM 1474 C CA . VAL A 1 197 ? -14.216 -19.903 1.557 1.00 53.25 197 VAL A CA 1
ATOM 1475 C C . VAL A 1 197 ? -13.840 -19.050 0.331 1.00 53.25 197 VAL A C 1
ATOM 1477 O O . VAL A 1 197 ? -14.714 -18.632 -0.424 1.00 53.25 197 VAL A O 1
ATOM 1480 N N . PHE A 1 198 ? -12.551 -18.792 0.089 1.00 45.59 198 PHE A N 1
ATOM 1481 C CA . PHE A 1 198 ? -12.087 -17.997 -1.053 1.00 45.59 198 PHE A CA 1
ATOM 1482 C C . PHE A 1 198 ? -12.006 -18.804 -2.354 1.00 45.59 198 PHE A C 1
ATOM 1484 O O . PHE A 1 198 ? -12.251 -18.238 -3.417 1.00 45.59 198 PHE A O 1
ATOM 1491 N N . ALA A 1 199 ? -11.768 -20.118 -2.281 1.00 46.16 199 ALA A N 1
ATOM 1492 C CA . ALA A 1 199 ? -11.747 -20.984 -3.462 1.00 46.16 199 ALA A CA 1
ATOM 1493 C C . ALA A 1 199 ? -13.144 -21.130 -4.103 1.00 46.16 199 ALA A C 1
ATOM 1495 O O . ALA A 1 199 ? -13.273 -21.239 -5.322 1.00 46.16 199 ALA A O 1
ATOM 1496 N N . GLU A 1 200 ? -14.211 -21.063 -3.302 1.00 43.47 200 GLU A N 1
ATOM 1497 C CA . GLU A 1 200 ? -15.591 -21.163 -3.798 1.00 43.47 200 GLU A CA 1
ATOM 1498 C C . GLU A 1 200 ? -16.089 -19.864 -4.462 1.00 43.47 200 GLU A C 1
ATOM 1500 O O . GLU A 1 200 ? -16.893 -19.902 -5.399 1.00 43.47 200 GLU A O 1
ATOM 1505 N N . VAL A 1 201 ? -15.574 -18.702 -4.038 1.00 46.16 201 VAL A N 1
ATOM 1506 C CA . VAL A 1 201 ? -15.940 -17.398 -4.621 1.00 46.16 201 VAL A CA 1
ATOM 1507 C C . VAL A 1 201 ? -15.326 -17.217 -6.017 1.00 46.16 201 VAL A C 1
ATOM 1509 O O . VA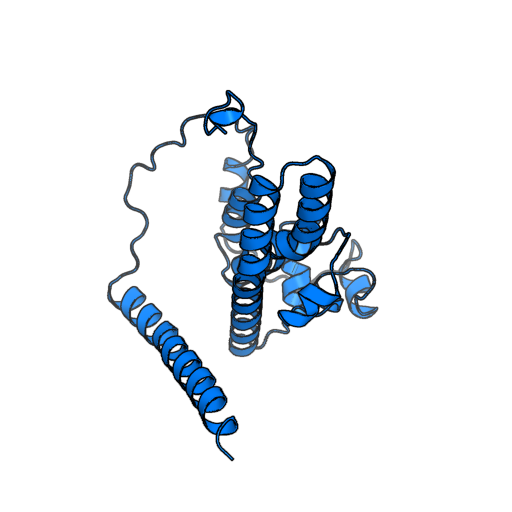L A 1 201 ? -15.988 -16.669 -6.902 1.00 46.16 201 VAL A O 1
ATOM 1512 N N . GLU A 1 202 ? -14.123 -17.745 -6.265 1.00 41.59 202 GLU A N 1
ATOM 1513 C CA . GLU A 1 202 ? -13.524 -17.769 -7.610 1.00 41.59 202 GLU A CA 1
ATOM 1514 C C . GLU A 1 202 ? -14.255 -18.732 -8.561 1.00 41.59 202 GLU A C 1
ATOM 1516 O O . GLU A 1 202 ? -14.492 -18.395 -9.725 1.00 41.59 202 GLU A O 1
ATOM 1521 N N . GLY A 1 203 ? -14.716 -19.886 -8.067 1.00 38.94 203 GLY A N 1
ATOM 1522 C CA . GLY A 1 203 ? -15.549 -20.817 -8.839 1.00 38.94 203 GLY A CA 1
ATOM 1523 C C . GLY A 1 203 ? -16.890 -20.210 -9.273 1.00 38.94 203 GLY A C 1
ATOM 1524 O O . GLY A 1 203 ? -17.290 -20.325 -10.435 1.00 38.94 203 GLY A O 1
ATOM 1525 N N . SER A 1 204 ? -17.558 -19.487 -8.369 1.00 40.78 204 SER A N 1
ATOM 1526 C CA . SER A 1 204 ? -18.854 -18.847 -8.636 1.00 40.78 204 SER A CA 1
ATOM 1527 C C . SER A 1 204 ? -18.743 -17.658 -9.609 1.00 40.78 204 SER A C 1
ATOM 1529 O O . SER A 1 204 ? -19.538 -17.538 -10.547 1.00 40.78 204 SER A O 1
ATOM 1531 N N . ALA A 1 205 ? -17.701 -16.826 -9.479 1.00 42.41 205 ALA A N 1
ATOM 1532 C CA . ALA A 1 205 ? -17.464 -15.682 -10.369 1.00 42.41 205 ALA A CA 1
ATOM 1533 C C . ALA A 1 205 ? -17.024 -16.084 -11.795 1.00 42.41 205 ALA A C 1
ATOM 1535 O O . ALA A 1 205 ? -17.213 -15.315 -12.746 1.00 42.41 205 ALA A O 1
ATOM 1536 N N . THR A 1 206 ? -16.454 -17.283 -11.954 1.00 38.50 206 THR A N 1
ATOM 1537 C CA . THR A 1 206 ? -16.058 -17.851 -13.255 1.00 38.50 206 THR A CA 1
ATOM 1538 C C . THR A 1 206 ? -17.248 -18.519 -13.956 1.00 38.50 206 THR A C 1
ATOM 1540 O O . THR A 1 206 ? -17.469 -18.296 -15.148 1.00 38.50 206 THR A O 1
ATOM 1543 N N . ALA A 1 207 ? -18.104 -19.230 -13.211 1.00 40.41 207 ALA A N 1
ATOM 1544 C CA . ALA A 1 207 ? -19.339 -19.819 -13.738 1.00 40.41 207 ALA A CA 1
ATOM 1545 C C . ALA A 1 207 ? -20.350 -18.758 -14.225 1.00 40.41 207 ALA A C 1
ATOM 1547 O O . ALA A 1 207 ? -20.989 -18.931 -15.265 1.00 40.41 207 ALA A O 1
ATOM 1548 N N . GLN A 1 208 ? -20.452 -17.613 -13.537 1.00 45.91 208 GLN A N 1
ATOM 1549 C CA . GLN A 1 208 ? -21.373 -16.532 -13.921 1.00 45.91 208 GLN A CA 1
ATOM 1550 C C . GLN A 1 208 ? -20.951 -15.764 -15.187 1.00 45.91 208 GLN A C 1
ATOM 1552 O O . GLN A 1 208 ? -21.801 -15.169 -15.854 1.00 45.91 208 GLN A O 1
ATOM 1557 N N . ARG A 1 209 ? -19.658 -15.788 -15.547 1.00 46.91 209 ARG A N 1
ATOM 1558 C CA . ARG A 1 209 ? -19.136 -15.179 -16.784 1.00 46.91 209 ARG A CA 1
ATOM 1559 C C . ARG A 1 209 ? -19.311 -16.071 -18.012 1.00 46.91 209 ARG A C 1
ATOM 1561 O O . ARG A 1 209 ? -19.540 -15.546 -19.096 1.00 46.91 209 ARG A O 1
ATOM 1568 N N . LEU A 1 210 ? -19.282 -17.392 -17.845 1.00 46.28 210 LEU A N 1
ATOM 1569 C CA . LEU A 1 210 ? -19.503 -18.342 -18.942 1.00 46.28 210 LEU A CA 1
ATOM 1570 C C . LEU A 1 210 ? -20.994 -18.531 -19.284 1.00 46.28 210 LEU A C 1
ATOM 1572 O O . LEU A 1 210 ? -21.320 -18.848 -20.422 1.00 46.28 210 LEU A O 1
ATOM 1576 N N . GLY A 1 211 ? -21.912 -18.265 -18.345 1.00 41.62 211 GLY A N 1
ATOM 1577 C CA . GLY A 1 211 ? -23.361 -18.399 -18.567 1.00 41.62 211 GLY A CA 1
ATOM 1578 C C . GLY A 1 211 ? -24.053 -17.232 -19.289 1.00 41.62 211 GLY A C 1
ATOM 1579 O O . GLY A 1 211 ? -25.211 -17.368 -19.668 1.00 41.62 211 GLY A O 1
ATOM 1580 N N . LYS A 1 212 ? -23.386 -16.085 -19.487 1.00 49.28 212 LYS A N 1
ATOM 1581 C CA . LYS A 1 212 ? -23.967 -14.897 -20.157 1.00 49.28 212 LYS A CA 1
ATOM 1582 C C . LYS A 1 212 ? -23.496 -14.688 -21.605 1.00 49.28 212 LYS A C 1
ATOM 1584 O O . LYS A 1 212 ? -23.839 -13.676 -22.204 1.00 49.28 212 LYS A O 1
ATOM 1589 N N . GLY A 1 213 ? -22.723 -15.625 -22.159 1.00 40.38 213 GLY A N 1
ATOM 1590 C CA . GLY A 1 213 ? -22.211 -15.571 -23.537 1.00 40.38 213 GLY A CA 1
ATOM 1591 C C . GLY A 1 213 ? -22.925 -16.482 -24.543 1.00 40.38 213 GLY A C 1
ATOM 1592 O O . GLY A 1 213 ? -22.511 -16.530 -25.695 1.00 40.38 213 GLY A O 1
ATOM 1593 N N . ALA A 1 214 ? -23.962 -17.215 -24.127 1.00 45.12 214 ALA A N 1
ATOM 1594 C CA . ALA A 1 214 ? -24.737 -18.100 -24.995 1.00 45.12 214 ALA A CA 1
ATOM 1595 C C . ALA A 1 214 ? -26.233 -17.804 -24.823 1.00 45.12 214 ALA A C 1
ATOM 1597 O O . ALA A 1 214 ? -26.912 -18.424 -24.007 1.00 45.12 214 ALA A O 1
ATOM 1598 N N . GLY A 1 215 ? -26.718 -16.807 -25.558 1.00 36.72 215 GLY A N 1
ATOM 1599 C CA . GLY A 1 215 ? -28.122 -16.410 -25.623 1.00 36.72 215 GLY A CA 1
ATOM 1600 C C . GLY A 1 215 ? -28.331 -15.431 -26.758 1.00 36.72 215 GLY A C 1
ATOM 1601 O O . GLY A 1 215 ? -27.678 -14.367 -26.704 1.00 36.72 215 GLY A O 1
#

Sequence (215 aa):
MSELGADYGDMDAHDLLWQGCADSALDVSARLAVVPMSQEARGLDAGGRLVQRLVGAGDTRSAAVVALIAEEERAHVAVGVTWFARLCSALGLQPGPLFRQWLLSLNPDLLKGPFNHKERNLVLLPRDWYDPTAWPAEAEAAVAPGGGGPQQQAPAGSQLQEKLRGPVRGRPHPRRAGPLPRLSEAQLAALAERLAVFAEVEGSATAQRLGKGAG

Radius of gyration: 20.72 Å; chains: 1; bounding box: 56×46×52 Å

Foldseek 3Di:
DVVVVDDPPNDDDDCQLVLQCVLCVPPPLLNLLRHLQQVLQVLLACLVVVLVVCVVVVNNVVSVVSVVSSVVSLVSNLVSVVVSVVVCVVVVHDRLLSSQVSCVVRPVCSLDDDGPQVSSVSSVNDCCRRHPVNPDPVSVVVPPPPDDDPPDDDPPCPVVVVVPPDPDDPDPDPPPPDDDPDDPPVRVVVVVVVCVVVVVVVVVVVVVVVVVPPD

InterPro domains:
  IPR007402 Protein of unknown function DUF455 [PF04305] (1-131)
  IPR007402 Protein of unknown function DUF455 [PTHR42782] (1-202)
  IPR009078 Ferritin-like superfamily [SSF47240] (4-103)